Protein AF-A0A4Q3C650-F1 (afdb_monomer_lite)

Radius of gyration: 21.51 Å; chains: 1; bounding box: 60×37×58 Å

pLDDT: mean 85.05, std 14.44, range [30.31, 98.12]

Structure (mmCIF, N/CA/C/O backbone):
data_AF-A0A4Q3C650-F1
#
_entry.id   AF-A0A4Q3C650-F1
#
loop_
_atom_site.group_PDB
_atom_site.id
_atom_site.type_symbol
_atom_site.label_atom_id
_atom_site.label_alt_id
_atom_site.label_comp_id
_atom_site.label_asym_id
_atom_site.label_entity_id
_atom_site.label_seq_id
_atom_site.pdbx_PDB_ins_code
_atom_site.Cartn_x
_atom_site.Cartn_y
_atom_site.Cartn_z
_atom_site.occupancy
_atom_site.B_iso_or_equiv
_atom_site.auth_seq_id
_atom_site.auth_comp_id
_atom_site.auth_asym_id
_atom_site.auth_atom_id
_atom_site.pdbx_PDB_model_num
ATOM 1 N N . GLU A 1 1 ? 38.350 -0.240 -17.318 1.00 81.50 1 GLU A N 1
ATOM 2 C CA . GLU A 1 1 ? 37.510 -0.428 -16.122 1.00 81.50 1 GLU A CA 1
ATOM 3 C C . GLU A 1 1 ? 36.421 -1.424 -16.486 1.00 81.50 1 GLU A C 1
ATOM 5 O O . GLU A 1 1 ? 35.848 -1.286 -17.563 1.00 81.50 1 GLU A O 1
ATOM 10 N N . ASP A 1 2 ? 36.221 -2.462 -15.680 1.00 92.56 2 ASP A N 1
ATOM 11 C CA . ASP A 1 2 ? 35.236 -3.508 -15.965 1.00 92.56 2 ASP A CA 1
ATOM 12 C C . ASP A 1 2 ? 33.938 -3.215 -15.203 1.00 92.56 2 ASP A C 1
ATOM 14 O O . ASP A 1 2 ? 33.878 -3.369 -13.985 1.00 92.56 2 ASP A O 1
ATOM 18 N N . ARG A 1 3 ? 32.898 -2.775 -15.920 1.00 90.06 3 ARG A N 1
ATOM 19 C CA . ARG A 1 3 ? 31.591 -2.462 -15.319 1.00 90.06 3 ARG A CA 1
ATOM 20 C C . ARG A 1 3 ? 30.862 -3.709 -14.813 1.00 90.06 3 ARG A C 1
ATOM 22 O O . ARG A 1 3 ? 30.087 -3.601 -13.868 1.00 90.06 3 ARG A O 1
ATOM 29 N N . PHE A 1 4 ? 31.104 -4.874 -15.417 1.00 93.19 4 PHE A N 1
ATOM 30 C CA . PHE A 1 4 ? 30.453 -6.126 -15.022 1.00 93.19 4 PHE A CA 1
ATOM 31 C C . PHE A 1 4 ? 31.044 -6.706 -13.736 1.00 93.19 4 PHE A C 1
ATOM 33 O O . PHE A 1 4 ? 30.377 -7.487 -13.068 1.00 93.19 4 PHE A O 1
ATOM 40 N N . ALA A 1 5 ? 32.248 -6.286 -13.336 1.00 93.75 5 ALA A N 1
ATOM 41 C CA . ALA A 1 5 ? 32.858 -6.711 -12.078 1.00 93.75 5 ALA A CA 1
ATOM 42 C C . ALA A 1 5 ? 32.074 -6.260 -10.827 1.00 93.75 5 ALA A C 1
ATOM 44 O O . ALA A 1 5 ? 32.255 -6.833 -9.756 1.00 93.75 5 ALA A O 1
ATOM 45 N N . ALA A 1 6 ? 31.207 -5.247 -10.947 1.00 92.75 6 ALA A N 1
ATOM 46 C CA . ALA A 1 6 ? 30.432 -4.697 -9.834 1.00 92.75 6 ALA A CA 1
ATOM 47 C C . ALA A 1 6 ? 29.079 -5.397 -9.594 1.00 92.75 6 ALA A C 1
ATOM 49 O O . ALA A 1 6 ? 28.387 -5.052 -8.638 1.00 92.75 6 ALA A O 1
ATOM 50 N N . VAL A 1 7 ? 28.668 -6.340 -10.451 1.00 94.56 7 VAL A N 1
ATOM 51 C CA . VAL A 1 7 ? 27.333 -6.954 -10.391 1.00 94.56 7 VAL A CA 1
ATOM 52 C C . VAL A 1 7 ? 27.378 -8.436 -10.752 1.00 94.56 7 VAL A C 1
ATOM 54 O O . VAL A 1 7 ? 28.059 -8.848 -11.688 1.00 94.56 7 VAL A O 1
ATOM 57 N N . ALA A 1 8 ? 26.624 -9.256 -10.021 1.00 95.94 8 ALA A N 1
ATOM 58 C CA . ALA A 1 8 ? 26.446 -10.659 -10.370 1.00 95.94 8 ALA A CA 1
ATOM 59 C C . ALA A 1 8 ? 25.542 -10.786 -11.606 1.00 95.94 8 ALA A C 1
ATOM 61 O O . ALA A 1 8 ? 24.452 -10.209 -11.653 1.00 95.94 8 ALA A O 1
ATOM 62 N N . TRP A 1 9 ? 25.981 -11.552 -12.604 1.00 97.50 9 TRP A N 1
ATOM 63 C CA . TRP A 1 9 ? 25.241 -11.730 -13.849 1.00 97.50 9 TRP A CA 1
ATOM 64 C C . TRP A 1 9 ? 25.446 -13.119 -14.452 1.00 97.50 9 TRP A C 1
ATOM 66 O O . TRP A 1 9 ? 26.434 -13.801 -14.177 1.00 97.50 9 TRP A O 1
ATOM 76 N N . GLN A 1 10 ? 24.507 -13.523 -15.300 1.00 96.31 10 GLN A N 1
ATOM 77 C CA . GLN A 1 10 ? 24.553 -14.758 -16.081 1.00 96.31 10 GLN A CA 1
ATOM 78 C C . GLN A 1 10 ? 24.063 -14.510 -17.509 1.00 96.31 10 GLN A C 1
ATOM 80 O O . GLN A 1 10 ? 23.468 -13.473 -17.795 1.00 96.31 10 GLN A O 1
ATOM 85 N N . LYS A 1 11 ? 24.296 -15.453 -18.426 1.00 96.94 11 LYS A N 1
ATOM 86 C CA . LYS A 1 11 ? 23.687 -15.374 -19.760 1.00 96.94 11 LYS A CA 1
ATOM 87 C C . LYS A 1 11 ? 22.194 -15.679 -19.667 1.00 96.94 11 LYS A C 1
ATOM 89 O O . LYS A 1 11 ? 21.811 -16.699 -19.100 1.00 96.94 11 LYS A O 1
ATOM 94 N N . GLY A 1 12 ? 21.388 -14.799 -20.243 1.00 93.94 12 GLY A N 1
ATOM 95 C CA . GLY A 1 12 ? 19.968 -15.000 -20.467 1.00 93.94 12 GLY A CA 1
ATOM 96 C C . GLY A 1 12 ? 19.696 -16.064 -21.534 1.00 93.94 12 GLY A C 1
ATOM 97 O O . GLY A 1 12 ? 20.630 -16.535 -22.199 1.00 93.94 12 GLY A O 1
ATOM 98 N N . PRO A 1 13 ? 18.422 -16.450 -21.717 1.00 92.62 13 PRO A N 1
ATOM 99 C CA . PRO A 1 13 ? 18.019 -17.501 -22.653 1.00 92.62 13 PRO A CA 1
ATOM 100 C C . PRO A 1 13 ? 18.446 -17.247 -24.104 1.00 92.62 13 PRO A C 1
ATOM 102 O O . PRO A 1 13 ? 18.627 -18.199 -24.861 1.00 92.62 13 PRO A O 1
ATOM 105 N N . PHE A 1 14 ? 18.632 -15.981 -24.484 1.00 93.62 14 PHE A N 1
ATOM 106 C CA . PHE A 1 14 ? 19.050 -15.544 -25.815 1.00 93.62 14 PHE A CA 1
ATOM 107 C C . PHE A 1 14 ? 20.489 -15.003 -25.852 1.00 93.62 14 PHE A C 1
ATOM 109 O O . PHE A 1 14 ? 20.955 -14.496 -26.871 1.00 93.62 14 PHE A O 1
ATOM 116 N N . GLY A 1 15 ? 21.237 -15.181 -24.758 1.00 94.25 15 GLY A N 1
ATOM 117 C CA . GLY A 1 15 ? 22.668 -14.898 -24.670 1.00 94.25 15 GLY A CA 1
ATOM 118 C C . GLY A 1 15 ? 23.031 -13.515 -24.128 1.00 94.25 15 GLY A C 1
ATOM 119 O O . GLY A 1 15 ? 24.219 -13.284 -23.882 1.00 94.25 15 GLY A O 1
ATOM 120 N N . SER A 1 16 ? 22.057 -12.628 -23.890 1.00 96.81 16 SER A N 1
ATOM 121 C CA . SER A 1 16 ? 22.304 -11.309 -23.289 1.00 96.81 16 SER A CA 1
ATOM 122 C C . SER A 1 16 ? 22.703 -11.424 -21.811 1.00 96.81 16 SER A C 1
ATOM 124 O O . SER A 1 16 ? 22.257 -12.346 -21.130 1.00 96.81 16 SER A O 1
ATOM 126 N N . PRO A 1 17 ? 23.522 -10.513 -21.257 1.00 96.88 17 PRO A N 1
ATOM 127 C CA . PRO A 1 17 ? 23.790 -10.484 -19.821 1.00 96.88 17 PRO A CA 1
ATOM 128 C C . PRO A 1 17 ? 22.528 -10.150 -19.011 1.00 96.88 17 PRO A C 1
ATOM 130 O O . PRO A 1 17 ? 21.921 -9.101 -19.205 1.00 96.88 17 PRO A O 1
ATOM 133 N N . VAL A 1 18 ? 22.169 -11.019 -18.069 1.00 96.81 18 VAL A N 1
ATOM 134 C CA . VAL A 1 18 ? 21.054 -10.851 -17.130 1.00 96.81 18 VAL A CA 1
ATOM 135 C C . VAL A 1 18 ? 21.612 -10.716 -15.718 1.00 96.81 18 VAL A C 1
ATOM 137 O O . VAL A 1 18 ? 22.361 -11.576 -15.254 1.00 96.81 18 VAL A O 1
ATOM 140 N N . PHE A 1 19 ? 21.257 -9.630 -15.036 1.00 96.81 19 PHE A N 1
ATOM 141 C CA . PHE A 1 19 ? 21.715 -9.341 -13.677 1.00 96.81 19 PHE A CA 1
ATOM 142 C C . PHE A 1 19 ? 20.869 -10.063 -12.626 1.00 96.81 19 PHE A C 1
ATOM 144 O O . PHE A 1 19 ? 19.663 -10.243 -12.799 1.00 96.81 19 PHE A O 1
ATOM 151 N N . ALA A 1 20 ? 21.504 -10.449 -11.521 1.00 93.62 20 ALA A N 1
ATOM 152 C CA . ALA A 1 20 ? 20.805 -10.945 -10.341 1.00 93.62 20 ALA A CA 1
ATOM 153 C C . ALA A 1 20 ? 20.087 -9.804 -9.592 1.00 93.62 20 ALA A C 1
ATOM 155 O O . ALA A 1 20 ? 20.427 -8.632 -9.745 1.00 93.62 20 ALA A O 1
ATOM 156 N N . ASP A 1 21 ? 19.090 -10.162 -8.777 1.00 91.19 21 ASP A N 1
ATOM 157 C CA . ASP A 1 21 ? 18.372 -9.261 -7.856 1.00 91.19 21 ASP A CA 1
ATOM 158 C C . ASP A 1 21 ? 17.702 -8.022 -8.481 1.00 91.19 21 ASP A C 1
ATOM 160 O O . ASP A 1 21 ? 17.359 -7.063 -7.788 1.00 91.19 21 ASP A O 1
ATOM 164 N N . VAL A 1 22 ? 17.428 -8.059 -9.785 1.00 93.31 22 VAL A N 1
ATOM 165 C CA . VAL A 1 22 ? 16.673 -7.012 -10.483 1.00 93.31 22 VAL A CA 1
ATOM 166 C C . VAL A 1 22 ? 15.163 -7.168 -10.299 1.00 93.31 22 VAL A C 1
ATOM 168 O O . VAL A 1 22 ? 14.646 -8.272 -10.107 1.00 93.31 22 VAL A O 1
ATOM 171 N N . ALA A 1 23 ? 14.432 -6.055 -10.400 1.00 89.00 23 ALA A N 1
ATOM 172 C CA . ALA A 1 23 ? 12.968 -6.067 -10.391 1.00 89.00 23 ALA A CA 1
ATOM 173 C C . ALA A 1 23 ? 12.394 -6.876 -11.568 1.00 89.00 23 ALA A C 1
ATOM 175 O O . ALA A 1 23 ? 11.513 -7.712 -11.374 1.00 89.00 23 ALA A O 1
ATOM 176 N N . ALA A 1 24 ? 12.949 -6.681 -12.764 1.00 92.88 24 ALA A N 1
ATOM 177 C CA . ALA A 1 24 ? 12.632 -7.447 -13.962 1.00 92.88 24 ALA A CA 1
ATOM 178 C C . ALA A 1 24 ? 13.795 -7.378 -14.963 1.00 92.88 24 ALA A C 1
ATOM 180 O O . ALA A 1 24 ? 14.626 -6.467 -14.889 1.00 92.88 24 ALA A O 1
ATOM 181 N N . TRP A 1 25 ? 13.828 -8.309 -15.914 1.00 97.06 25 TRP A N 1
ATOM 182 C CA . TRP A 1 25 ? 14.723 -8.261 -17.072 1.00 97.06 25 TRP A CA 1
ATOM 183 C C . TRP A 1 25 ? 14.000 -8.714 -18.344 1.00 97.06 25 TRP A C 1
ATOM 185 O O . TRP A 1 25 ? 13.037 -9.476 -18.281 1.00 97.06 25 TRP A O 1
ATOM 195 N N . PHE A 1 26 ? 14.496 -8.248 -19.492 1.00 97.31 26 PHE A N 1
ATOM 196 C CA . PHE A 1 26 ? 14.020 -8.614 -20.826 1.00 97.31 26 PHE A CA 1
ATOM 197 C C . PHE A 1 26 ? 15.233 -8.919 -21.712 1.00 97.31 26 PHE A C 1
ATOM 199 O O . PHE A 1 26 ? 16.104 -8.066 -21.880 1.00 97.31 26 PHE A O 1
ATOM 206 N N . ASP A 1 27 ? 15.306 -10.137 -22.244 1.00 97.50 27 ASP A N 1
ATOM 207 C CA . ASP A 1 27 ? 16.299 -10.566 -23.230 1.00 97.50 27 ASP A CA 1
ATOM 208 C C . ASP A 1 27 ? 15.668 -10.422 -24.618 1.00 97.50 27 ASP A C 1
ATOM 210 O O . ASP A 1 27 ? 14.659 -11.068 -24.919 1.00 97.50 27 ASP A O 1
ATOM 214 N N . CYS A 1 28 ? 16.201 -9.506 -25.426 1.00 96.75 28 CYS A N 1
ATOM 215 C CA . CYS A 1 28 ? 15.559 -9.040 -26.651 1.00 96.75 28 CYS A CA 1
ATOM 216 C C . CYS A 1 28 ? 16.433 -9.273 -27.882 1.00 96.75 28 CYS A C 1
ATOM 218 O O . CYS A 1 28 ? 17.653 -9.119 -27.835 1.00 96.75 28 CYS A O 1
ATOM 220 N N . SER A 1 29 ? 15.788 -9.524 -29.020 1.00 96.31 29 SER A N 1
ATOM 221 C CA . SER A 1 29 ? 16.404 -9.421 -30.341 1.00 96.31 29 SER A CA 1
ATOM 222 C C . SER A 1 29 ? 16.142 -8.033 -30.944 1.00 96.31 29 SER A C 1
ATOM 224 O O . SER A 1 29 ? 15.102 -7.416 -30.698 1.00 96.31 29 SER A O 1
ATOM 226 N N . MET A 1 30 ? 17.099 -7.501 -31.712 1.00 96.12 30 MET A N 1
ATOM 227 C CA . MET A 1 30 ? 16.945 -6.197 -32.365 1.00 96.12 30 MET A CA 1
ATOM 228 C C . MET A 1 30 ? 15.865 -6.284 -33.446 1.00 96.12 30 MET A C 1
ATOM 230 O O . MET A 1 30 ? 16.004 -7.060 -34.392 1.00 96.12 30 MET A O 1
ATOM 234 N N . HIS A 1 31 ? 14.801 -5.495 -33.306 1.00 97.31 31 HIS A N 1
ATOM 235 C CA . HIS A 1 31 ? 13.698 -5.459 -34.260 1.00 97.31 31 HIS A CA 1
ATOM 236 C C . HIS A 1 31 ? 13.843 -4.300 -35.244 1.00 97.31 31 HIS A C 1
ATOM 238 O O . HIS A 1 31 ? 13.714 -4.516 -36.446 1.00 97.31 31 HIS A O 1
ATOM 244 N N . ASP A 1 32 ? 14.128 -3.097 -34.741 1.00 97.56 32 ASP A N 1
ATOM 245 C CA . ASP A 1 32 ? 14.258 -1.893 -35.565 1.00 97.56 32 ASP A CA 1
ATOM 246 C C . ASP A 1 32 ? 15.100 -0.809 -34.870 1.00 97.56 32 ASP A C 1
ATOM 248 O O . ASP A 1 32 ? 15.307 -0.855 -33.653 1.00 97.56 32 ASP A O 1
ATOM 252 N N . HIS A 1 33 ? 15.571 0.179 -35.632 1.00 96.50 33 HIS A N 1
ATOM 253 C CA . HIS A 1 33 ? 16.128 1.421 -35.097 1.00 96.50 33 HIS A CA 1
ATOM 254 C C . HIS A 1 33 ? 15.569 2.640 -35.827 1.00 96.50 33 HIS A C 1
ATOM 256 O O . HIS A 1 33 ? 15.455 2.653 -37.049 1.00 96.50 33 HIS A O 1
ATOM 262 N N . VAL A 1 34 ? 15.269 3.693 -35.069 1.00 97.75 34 VAL A N 1
ATOM 263 C CA . VAL A 1 34 ? 14.716 4.941 -35.605 1.00 97.75 34 VAL A CA 1
ATOM 264 C C . VAL A 1 34 ? 15.611 6.110 -35.212 1.00 97.75 34 VAL A C 1
ATOM 266 O O . VAL A 1 34 ? 15.884 6.312 -34.027 1.00 97.75 34 VAL A O 1
ATOM 269 N N . ASP A 1 35 ? 16.035 6.897 -36.199 1.00 97.44 35 ASP A N 1
ATOM 270 C CA . ASP A 1 35 ? 16.782 8.134 -35.969 1.00 97.44 35 ASP A CA 1
ATOM 271 C C . ASP A 1 35 ? 15.898 9.180 -35.267 1.00 97.44 35 ASP A C 1
ATOM 273 O O . ASP A 1 35 ? 14.788 9.484 -35.711 1.00 97.44 35 ASP A O 1
ATOM 277 N N . ALA A 1 36 ? 16.400 9.760 -34.175 1.00 91.75 36 ALA A N 1
ATOM 278 C CA . ALA A 1 36 ? 15.695 10.727 -33.334 1.00 91.75 36 ALA A CA 1
ATOM 279 C C . ALA A 1 36 ? 16.607 11.914 -32.974 1.00 91.75 36 ALA A C 1
ATOM 281 O O . ALA A 1 36 ? 16.839 12.224 -31.806 1.00 91.75 36 ALA A O 1
ATOM 282 N N . GLY A 1 37 ? 17.136 12.586 -34.001 1.00 95.44 37 GLY A N 1
ATOM 283 C CA . GLY A 1 37 ? 18.030 13.733 -33.840 1.00 95.44 37 GLY A CA 1
ATOM 284 C C . GLY A 1 37 ? 19.428 13.306 -33.398 1.00 95.44 37 GLY A C 1
ATOM 285 O O . GLY A 1 37 ? 20.149 12.671 -34.159 1.00 95.44 37 GLY A O 1
ATOM 286 N N . ASP A 1 38 ? 19.817 13.676 -32.182 1.00 96.88 38 ASP A N 1
ATOM 287 C CA . ASP A 1 38 ? 21.085 13.286 -31.551 1.00 96.88 38 ASP A CA 1
ATOM 288 C C . ASP A 1 38 ? 21.012 11.929 -30.823 1.00 96.88 38 ASP A C 1
ATOM 290 O O . ASP A 1 38 ? 22.002 11.481 -30.244 1.00 96.88 38 ASP A O 1
ATOM 294 N N . HIS A 1 39 ? 19.858 11.258 -30.880 1.00 95.56 39 HIS A N 1
ATOM 295 C CA . HIS A 1 39 ? 19.629 9.933 -30.312 1.00 95.56 39 HIS A CA 1
ATOM 296 C C . HIS A 1 39 ? 19.128 8.945 -31.373 1.00 95.56 39 HIS A C 1
ATOM 298 O O . HIS A 1 39 ? 18.609 9.328 -32.421 1.00 95.56 39 HIS A O 1
ATOM 304 N N . VAL A 1 40 ? 19.237 7.653 -31.061 1.00 96.69 40 VAL A N 1
ATOM 305 C CA . VAL A 1 40 ? 18.619 6.561 -31.823 1.00 96.69 40 VAL A CA 1
ATOM 306 C C . VAL A 1 40 ? 17.686 5.799 -30.891 1.00 96.69 40 VAL A C 1
ATOM 308 O O . VAL A 1 40 ? 18.074 5.425 -29.782 1.00 96.69 40 VAL A O 1
ATOM 311 N N . ILE A 1 41 ? 16.456 5.564 -31.335 1.00 96.00 41 ILE A N 1
ATOM 312 C CA . ILE A 1 41 ? 15.495 4.713 -30.635 1.00 96.00 41 ILE A CA 1
ATOM 313 C C . ILE A 1 41 ? 15.739 3.278 -31.089 1.00 96.00 41 ILE A C 1
ATOM 315 O O . ILE A 1 41 ? 15.625 2.981 -32.274 1.00 96.00 41 ILE A O 1
ATOM 319 N N . LEU A 1 42 ? 16.054 2.387 -30.152 1.00 97.38 42 LEU A N 1
ATOM 320 C CA . LEU A 1 42 ? 16.195 0.956 -30.417 1.00 97.38 42 LEU A CA 1
ATOM 321 C C . LEU A 1 42 ? 14.886 0.254 -30.053 1.00 97.38 42 LEU A C 1
ATOM 323 O O . LEU A 1 42 ? 14.410 0.378 -28.923 1.00 97.38 42 LEU A O 1
ATOM 327 N N . ILE A 1 43 ? 14.314 -0.493 -30.992 1.00 97.56 43 ILE A N 1
ATOM 328 C CA . ILE A 1 43 ? 13.105 -1.287 -30.775 1.00 97.56 43 ILE A CA 1
ATOM 329 C C . ILE A 1 43 ? 13.527 -2.751 -30.702 1.00 97.56 43 ILE A C 1
ATOM 331 O O . ILE A 1 43 ? 14.078 -3.298 -31.656 1.00 97.56 43 ILE A O 1
ATOM 335 N N . GLY A 1 44 ? 13.286 -3.384 -29.555 1.00 97.19 44 GLY A N 1
ATOM 336 C CA . GLY A 1 44 ? 13.610 -4.788 -29.313 1.00 97.19 44 GLY A CA 1
ATOM 337 C C . GLY A 1 44 ? 12.360 -5.661 -29.259 1.00 97.19 44 GLY A C 1
ATOM 338 O O . GLY A 1 44 ? 11.356 -5.280 -28.657 1.00 97.19 44 GLY A O 1
ATOM 339 N N . ARG A 1 45 ? 12.429 -6.853 -29.852 1.00 97.06 45 ARG A N 1
ATOM 340 C CA . ARG A 1 45 ? 11.440 -7.918 -29.657 1.00 97.06 45 ARG A CA 1
ATOM 341 C C . ARG A 1 45 ? 11.850 -8.742 -28.440 1.00 97.06 45 ARG A C 1
ATOM 343 O O . ARG A 1 45 ? 12.963 -9.252 -28.406 1.00 97.06 45 ARG A O 1
ATOM 350 N N . VAL A 1 46 ? 10.959 -8.876 -27.460 1.00 97.19 46 VAL A N 1
ATOM 351 C CA . VAL A 1 46 ? 11.210 -9.679 -26.252 1.00 97.19 46 VAL A CA 1
ATOM 352 C C . VAL A 1 46 ? 11.213 -11.166 -26.614 1.00 97.19 46 VAL A C 1
ATOM 354 O O . VAL A 1 46 ? 10.204 -11.677 -27.097 1.00 97.19 46 VAL A O 1
ATOM 357 N N . GLU A 1 47 ? 12.331 -11.847 -26.363 1.00 97.62 47 GLU A N 1
ATOM 358 C CA . GLU A 1 47 ? 12.496 -13.296 -26.570 1.00 97.62 47 GLU A CA 1
ATOM 359 C C . GLU A 1 47 ? 12.449 -14.067 -25.241 1.00 97.62 47 GLU A C 1
ATOM 361 O O . GLU A 1 47 ? 12.013 -15.216 -25.192 1.00 97.62 47 GLU A O 1
ATOM 366 N N . GLY A 1 48 ? 12.856 -13.429 -24.140 1.00 94.31 48 GLY A N 1
ATOM 367 C CA . GLY A 1 48 ? 12.740 -13.961 -22.784 1.00 94.31 48 GLY A CA 1
ATOM 368 C C . GLY A 1 48 ? 12.567 -12.845 -21.760 1.00 94.31 48 GLY A C 1
ATOM 369 O O . GLY A 1 48 ? 13.012 -11.721 -21.981 1.00 94.31 48 GLY A O 1
ATOM 370 N N . PHE A 1 49 ? 11.919 -13.141 -20.637 1.00 96.94 49 PHE A N 1
ATOM 371 C CA . PHE A 1 49 ? 11.759 -12.185 -19.545 1.00 96.94 49 PHE A CA 1
ATOM 372 C C . PHE A 1 49 ? 11.553 -12.892 -18.206 1.00 96.94 49 PHE A C 1
ATOM 374 O O . PHE A 1 49 ? 11.131 -14.048 -18.158 1.00 96.94 49 PHE A O 1
ATOM 381 N N . GLU A 1 50 ? 11.784 -12.159 -17.122 1.00 93.62 50 GLU A N 1
ATOM 382 C CA . GLU A 1 50 ? 11.356 -12.544 -15.780 1.00 93.62 50 GLU A CA 1
ATOM 383 C C . GLU A 1 50 ? 10.930 -11.303 -14.998 1.00 93.62 50 GLU A C 1
ATOM 385 O O . GLU A 1 50 ? 11.493 -10.216 -15.155 1.00 93.62 50 GLU A O 1
ATOM 390 N N . ASN A 1 51 ? 9.949 -11.487 -14.122 1.00 90.88 51 ASN A N 1
ATOM 391 C CA . ASN A 1 51 ? 9.537 -10.512 -13.127 1.00 90.88 51 ASN A CA 1
ATOM 392 C C . ASN A 1 51 ? 9.723 -11.149 -11.752 1.00 90.88 51 ASN A C 1
ATOM 394 O O . ASN A 1 51 ? 9.083 -12.152 -11.440 1.00 90.88 51 ASN A O 1
ATOM 398 N N . SER A 1 52 ? 10.578 -10.558 -10.924 1.00 79.75 52 SER A N 1
ATOM 399 C CA . SER A 1 52 ? 10.858 -11.109 -9.600 1.00 79.75 52 SER A CA 1
ATOM 400 C C . SER A 1 52 ? 9.883 -10.638 -8.522 1.00 79.75 52 SER A C 1
ATOM 402 O O . SER A 1 52 ? 9.973 -11.052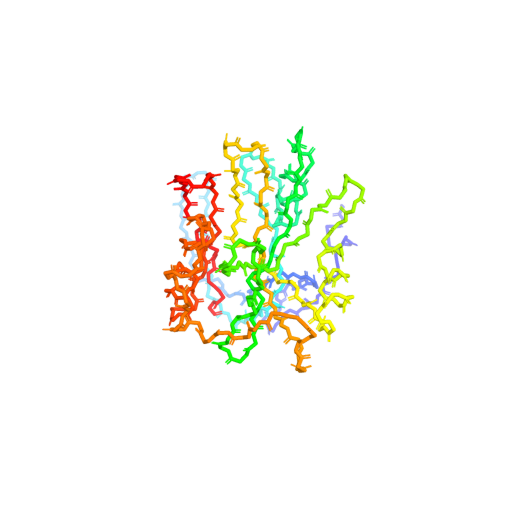 -7.368 1.00 79.75 52 SER A O 1
ATOM 404 N N . GLY A 1 53 ? 8.975 -9.720 -8.861 1.00 70.75 53 GLY A N 1
ATOM 405 C CA . GLY A 1 53 ? 8.056 -9.089 -7.922 1.00 70.75 53 GLY A CA 1
ATOM 406 C C . GLY A 1 53 ? 8.718 -8.105 -6.953 1.00 70.75 53 GLY A C 1
ATOM 407 O O . GLY A 1 53 ? 7.984 -7.504 -6.162 1.00 70.75 53 GLY A O 1
ATOM 408 N N . ARG A 1 54 ? 10.050 -7.931 -7.025 1.00 79.00 54 ARG A N 1
ATOM 409 C CA . ARG A 1 54 ? 10.824 -6.948 -6.255 1.00 79.00 54 ARG A CA 1
ATOM 410 C C . ARG A 1 54 ? 10.479 -5.524 -6.686 1.00 79.00 54 ARG A C 1
ATOM 412 O O . ARG A 1 54 ? 10.071 -5.258 -7.815 1.00 79.00 54 ARG A O 1
ATOM 419 N N . THR A 1 55 ? 10.712 -4.589 -5.779 1.00 77.12 55 THR A N 1
ATOM 420 C CA . THR A 1 55 ? 10.511 -3.164 -6.024 1.00 77.12 55 THR A CA 1
ATOM 421 C C . THR A 1 55 ? 11.610 -2.591 -6.919 1.00 77.12 55 THR A C 1
ATOM 423 O O . THR A 1 55 ? 12.795 -2.774 -6.650 1.00 77.12 55 THR A O 1
ATOM 426 N N . GLY A 1 56 ? 11.221 -1.873 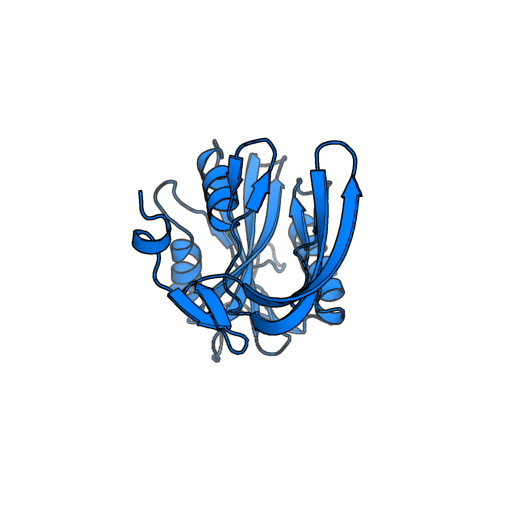-7.975 1.00 78.44 56 GLY A N 1
ATOM 427 C CA . GLY A 1 56 ? 12.159 -1.194 -8.869 1.00 78.44 56 GLY A CA 1
ATOM 428 C C . GLY A 1 56 ? 12.790 0.061 -8.257 1.00 78.44 56 GLY A C 1
ATOM 429 O O . GLY A 1 56 ? 12.196 0.727 -7.406 1.00 78.44 56 GLY A O 1
ATOM 430 N N . LEU A 1 57 ? 13.987 0.405 -8.736 1.00 81.88 57 LEU A N 1
ATOM 431 C CA . LEU A 1 57 ? 14.629 1.692 -8.475 1.00 81.88 57 LEU A CA 1
ATOM 432 C C . LEU A 1 57 ? 14.050 2.749 -9.424 1.00 81.88 57 LEU A C 1
ATOM 434 O O . LEU A 1 57 ? 14.168 2.622 -10.641 1.00 81.88 57 LEU A O 1
ATOM 438 N N . GLY A 1 58 ? 13.426 3.788 -8.879 1.00 74.31 58 GLY A N 1
ATOM 439 C CA . GLY A 1 58 ? 12.921 4.924 -9.646 1.00 74.31 58 GLY A CA 1
ATOM 440 C C . GLY A 1 58 ? 13.971 6.023 -9.807 1.00 74.31 58 GLY A C 1
ATOM 441 O O . GLY A 1 58 ? 14.832 6.194 -8.945 1.00 74.31 58 GLY A O 1
ATOM 442 N N . TYR A 1 59 ? 13.877 6.804 -10.887 1.00 64.44 59 TYR A N 1
ATOM 443 C CA . TYR A 1 59 ? 14.669 8.020 -11.090 1.00 64.44 59 TYR A CA 1
ATOM 444 C C . TYR A 1 59 ? 13.771 9.165 -11.559 1.00 64.44 59 TYR A C 1
ATOM 446 O O . TYR A 1 59 ? 13.044 9.032 -12.543 1.00 64.44 59 TYR A O 1
ATOM 454 N N . ALA A 1 60 ? 13.798 10.293 -10.852 1.00 49.44 60 ALA A N 1
ATOM 455 C CA . ALA A 1 60 ? 13.016 11.476 -11.193 1.00 49.44 60 ALA A CA 1
ATOM 456 C C . ALA A 1 60 ? 13.744 12.749 -10.750 1.00 49.44 60 ALA A C 1
ATOM 458 O O . ALA A 1 60 ? 14.326 12.799 -9.669 1.00 49.44 60 ALA A O 1
ATOM 459 N N . ARG A 1 61 ? 13.687 13.799 -11.583 1.00 48.31 61 ARG A N 1
ATOM 460 C CA . ARG A 1 61 ? 14.245 15.137 -11.287 1.00 48.31 61 ARG A CA 1
ATOM 461 C C . ARG A 1 61 ? 15.705 15.124 -10.799 1.00 48.31 61 ARG A C 1
ATOM 463 O O . ARG A 1 61 ? 16.078 15.920 -9.945 1.00 48.31 61 ARG A O 1
ATOM 470 N N . GLY A 1 62 ? 16.528 14.233 -11.344 1.00 52.06 62 GLY A N 1
ATOM 471 C CA . GLY A 1 62 ? 17.951 14.163 -11.010 1.00 52.06 62 GLY A CA 1
ATOM 472 C C . GLY A 1 62 ? 18.309 13.204 -9.868 1.00 52.06 62 GLY A C 1
ATOM 473 O O . GLY A 1 62 ? 19.496 13.025 -9.603 1.00 52.06 62 GLY A O 1
ATOM 474 N N . GLY A 1 63 ? 17.330 12.574 -9.207 1.00 47.00 63 GLY A N 1
ATOM 475 C CA . GLY A 1 63 ? 17.557 11.709 -8.045 1.00 47.00 63 GLY A CA 1
ATOM 476 C C . GLY A 1 63 ? 16.924 10.323 -8.159 1.00 47.00 63 GLY A C 1
ATOM 477 O O . GLY A 1 63 ? 15.937 10.130 -8.870 1.00 47.00 63 GLY A O 1
ATOM 478 N N . TYR A 1 64 ? 17.494 9.365 -7.425 1.00 62.41 64 TYR A N 1
ATOM 479 C CA . TYR A 1 64 ? 16.951 8.015 -7.270 1.00 62.41 64 TYR A CA 1
ATOM 480 C C . TYR A 1 64 ? 15.946 7.952 -6.114 1.00 62.41 64 TYR A C 1
ATOM 482 O O . TYR A 1 64 ? 16.147 8.594 -5.084 1.00 62.41 64 TYR A O 1
ATOM 490 N N . PHE A 1 65 ? 14.897 7.145 -6.252 1.00 57.81 65 PHE A N 1
ATOM 491 C CA . PHE A 1 65 ? 13.945 6.870 -5.178 1.00 57.81 65 PHE A CA 1
ATOM 492 C C . PHE A 1 65 ? 13.497 5.408 -5.191 1.00 57.81 65 PHE A C 1
ATOM 494 O O . PHE A 1 65 ? 13.423 4.761 -6.233 1.00 57.81 65 PHE A O 1
ATOM 501 N N . THR A 1 66 ? 13.154 4.894 -4.017 1.00 66.12 66 THR A N 1
ATOM 502 C CA . THR A 1 66 ? 12.369 3.666 -3.857 1.00 66.12 66 THR A CA 1
ATOM 503 C C . THR A 1 66 ? 11.131 4.012 -3.027 1.00 66.12 66 THR A C 1
ATOM 505 O O . THR A 1 66 ? 11.160 5.014 -2.313 1.00 66.12 66 THR A O 1
ATOM 508 N N . PRO A 1 67 ? 10.048 3.222 -3.073 1.00 62.75 67 PRO A N 1
ATOM 509 C CA . PRO A 1 67 ? 8.943 3.330 -2.123 1.00 62.75 67 PRO A CA 1
ATOM 510 C C . PRO A 1 67 ? 9.420 3.439 -0.669 1.00 62.75 67 PRO A C 1
ATOM 512 O O . PRO A 1 67 ? 9.015 4.367 0.014 1.00 62.75 67 PRO A O 1
ATOM 515 N N . ALA A 1 68 ? 10.382 2.608 -0.253 1.00 58.94 68 ALA A N 1
ATOM 516 C CA . ALA A 1 68 ? 10.981 2.670 1.082 1.00 58.94 68 ALA A CA 1
ATOM 517 C C . ALA A 1 68 ? 11.764 3.975 1.346 1.00 58.94 68 ALA A C 1
ATOM 519 O O . ALA A 1 68 ? 11.786 4.471 2.468 1.00 58.94 68 ALA A O 1
ATOM 520 N N . LEU A 1 69 ? 12.409 4.562 0.330 1.00 58.56 69 LEU A N 1
ATOM 521 C CA . LEU A 1 69 ? 13.112 5.845 0.463 1.00 58.56 69 LEU A CA 1
ATOM 522 C C . LEU A 1 69 ? 12.134 7.027 0.525 1.00 58.56 69 LEU A C 1
ATOM 524 O O . LEU A 1 69 ? 12.346 7.961 1.293 1.00 58.56 69 LEU A O 1
ATOM 528 N N . ALA A 1 70 ? 11.072 6.980 -0.283 1.00 59.47 70 ALA A N 1
ATOM 529 C CA . ALA A 1 70 ? 9.996 7.963 -0.273 1.00 59.47 70 ALA A CA 1
ATOM 530 C C . ALA A 1 70 ? 9.271 7.937 1.075 1.00 59.47 70 ALA A C 1
ATOM 532 O O . ALA A 1 70 ? 9.084 8.979 1.689 1.00 59.47 70 ALA A O 1
ATOM 533 N N . GLU A 1 71 ? 8.968 6.742 1.571 1.00 57.69 71 GLU A N 1
ATOM 534 C CA . GLU A 1 71 ? 8.452 6.490 2.909 1.00 57.69 71 GLU A CA 1
ATOM 535 C C . GLU A 1 71 ? 9.405 7.044 3.975 1.00 57.69 71 GLU A C 1
ATOM 537 O O . GLU A 1 71 ? 9.025 7.949 4.705 1.00 57.69 71 GLU A O 1
ATOM 542 N N . LYS A 1 72 ? 10.681 6.644 3.998 1.00 56.31 72 LYS A N 1
ATOM 543 C CA . LYS A 1 72 ? 11.671 7.161 4.959 1.00 56.31 72 LYS A CA 1
ATOM 544 C C . LYS A 1 72 ? 11.807 8.689 4.929 1.00 56.31 72 LYS A C 1
ATOM 546 O O . LYS A 1 72 ? 11.955 9.303 5.979 1.00 56.31 72 LYS A O 1
ATOM 551 N N . SER A 1 73 ? 11.736 9.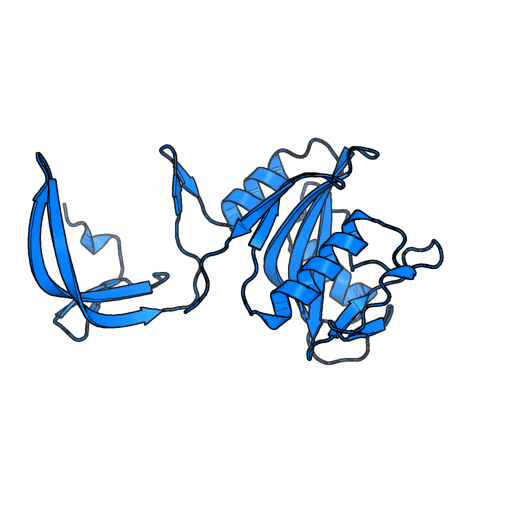311 3.753 1.00 58.41 73 SER A N 1
ATOM 552 C CA . SER A 1 73 ? 11.776 10.771 3.610 1.00 58.41 73 SER A CA 1
ATOM 553 C C . SER A 1 73 ? 10.487 11.452 4.072 1.00 58.41 73 SER A C 1
ATOM 555 O O . SER A 1 73 ? 10.553 12.568 4.577 1.00 58.41 73 SER A O 1
ATOM 557 N N . LEU A 1 74 ? 9.321 10.831 3.896 1.00 57.66 74 LEU A N 1
ATOM 558 C CA . LEU A 1 74 ? 8.053 11.341 4.426 1.00 57.66 74 LEU A CA 1
ATOM 559 C C . LEU A 1 74 ? 8.023 11.225 5.955 1.00 57.66 74 LEU A C 1
ATOM 561 O O . LEU A 1 74 ? 7.613 12.157 6.635 1.00 57.66 74 LEU A O 1
ATOM 565 N N . LEU A 1 75 ? 8.532 10.112 6.484 1.00 55.84 75 LEU A N 1
ATOM 566 C CA . LEU A 1 75 ? 8.611 9.824 7.914 1.00 55.84 75 LEU A CA 1
ATOM 567 C C . LEU A 1 75 ? 9.635 10.709 8.648 1.00 55.84 75 LEU A C 1
ATOM 569 O O . LEU A 1 75 ? 9.416 11.047 9.803 1.00 55.84 75 LEU A O 1
ATOM 573 N N . ALA A 1 76 ? 10.744 11.085 8.002 1.00 55.72 76 ALA A N 1
ATOM 574 C CA . ALA A 1 76 ? 11.816 11.874 8.621 1.00 55.72 76 ALA A CA 1
ATOM 575 C C . ALA A 1 76 ? 11.546 13.390 8.694 1.00 55.72 76 ALA A C 1
ATOM 577 O O . ALA A 1 76 ? 12.292 14.093 9.364 1.00 55.72 76 ALA A O 1
ATOM 578 N N . ASN A 1 77 ? 10.523 13.897 7.994 1.00 52.78 77 ASN A N 1
ATOM 579 C CA . ASN A 1 77 ? 10.176 15.327 7.962 1.00 52.78 77 ASN A CA 1
ATOM 580 C C . ASN A 1 77 ? 8.851 15.639 8.684 1.00 52.78 77 ASN A C 1
ATOM 582 O O . ASN A 1 77 ? 8.286 16.715 8.497 1.00 52.78 77 ASN A O 1
ATOM 586 N N . ALA A 1 78 ? 8.313 14.694 9.457 1.00 56.09 78 ALA A N 1
ATOM 587 C CA . ALA A 1 78 ? 7.134 14.938 10.271 1.00 56.09 78 ALA A CA 1
ATOM 588 C C . ALA A 1 78 ? 7.563 15.589 11.597 1.00 56.09 78 ALA A C 1
ATOM 590 O O . ALA A 1 78 ? 7.988 14.895 12.511 1.00 56.09 78 ALA A O 1
ATOM 591 N N . ASP A 1 79 ? 7.410 16.909 11.720 1.00 53.50 79 ASP A N 1
ATOM 592 C CA . ASP A 1 79 ? 7.626 17.662 12.975 1.00 53.50 79 ASP A CA 1
ATOM 593 C C . ASP A 1 79 ? 6.523 17.392 14.040 1.00 53.50 79 ASP A C 1
ATOM 595 O O . ASP A 1 79 ? 6.315 18.179 14.965 1.00 53.50 79 ASP A O 1
ATOM 599 N N . GLY A 1 80 ? 5.766 16.296 13.909 1.00 58.88 80 GLY A N 1
ATOM 600 C CA . GLY A 1 80 ? 4.590 15.970 14.718 1.00 58.88 80 GLY A CA 1
ATOM 601 C C . GLY A 1 80 ? 4.359 14.464 14.838 1.00 58.88 80 GLY A C 1
ATOM 602 O O . GLY A 1 80 ? 5.060 13.665 14.218 1.00 58.88 80 GLY A O 1
ATOM 603 N N . SER A 1 81 ? 3.372 14.062 15.647 1.00 72.56 81 SER A N 1
ATOM 604 C CA . SER A 1 81 ? 3.144 12.640 15.893 1.00 72.56 81 SER A CA 1
ATOM 605 C C . SER A 1 81 ? 2.618 11.916 14.653 1.00 72.56 81 SER A C 1
ATOM 607 O O . SER A 1 81 ? 1.744 12.396 13.919 1.00 72.56 81 SER A O 1
ATOM 609 N N . LEU A 1 82 ? 3.227 10.764 14.396 1.00 80.75 82 LEU A N 1
ATOM 610 C CA . LEU A 1 82 ? 3.023 9.958 13.208 1.00 80.75 82 LEU A CA 1
ATOM 611 C C . LEU A 1 82 ? 2.205 8.722 13.576 1.00 80.75 82 LEU A C 1
ATOM 613 O O . LEU A 1 82 ? 2.594 7.947 14.445 1.00 80.75 82 LEU A O 1
ATOM 617 N N . LEU A 1 83 ? 1.105 8.508 12.865 1.00 87.81 83 LEU A N 1
ATOM 618 C CA . LEU A 1 83 ? 0.257 7.331 12.991 1.00 87.81 83 LEU A CA 1
ATOM 619 C C . LEU A 1 83 ? 0.510 6.383 11.822 1.00 87.81 83 LEU A C 1
ATOM 621 O O . LEU A 1 83 ? 0.206 6.698 10.670 1.00 87.81 83 LEU A O 1
ATOM 625 N N . LEU A 1 84 ? 1.046 5.205 12.120 1.00 88.88 84 LEU A N 1
ATOM 626 C CA . LEU A 1 84 ? 1.118 4.107 11.163 1.00 88.88 84 LEU A CA 1
ATOM 627 C C . LEU A 1 84 ? -0.181 3.316 11.240 1.00 88.88 84 LEU A C 1
ATOM 629 O O . LEU A 1 84 ? -0.635 2.992 12.334 1.00 88.88 84 LEU A O 1
ATOM 633 N N . GLY A 1 85 ? -0.777 2.992 10.099 1.00 92.56 85 GLY A N 1
ATOM 634 C CA . GLY A 1 85 ? -1.988 2.181 10.042 1.00 92.56 85 GLY A CA 1
ATOM 635 C C . GLY A 1 85 ? -1.937 1.134 8.949 1.00 92.56 85 GLY A C 1
ATOM 636 O O . GLY A 1 85 ? -1.149 1.238 8.007 1.00 92.56 85 GLY A O 1
ATOM 637 N N . ALA A 1 86 ? -2.818 0.141 9.042 1.00 94.81 86 ALA A N 1
ATOM 638 C CA . ALA A 1 86 ? -2.956 -0.880 8.011 1.00 94.81 86 ALA A CA 1
ATOM 639 C C . ALA A 1 86 ? -4.408 -1.098 7.582 1.00 94.81 86 ALA A C 1
ATOM 641 O O . ALA A 1 86 ? -5.294 -1.328 8.402 1.00 94.81 86 ALA A O 1
ATOM 642 N N . VAL A 1 87 ? -4.627 -1.162 6.269 1.00 96.69 87 VAL A N 1
ATOM 643 C CA . VAL A 1 87 ? -5.715 -1.964 5.707 1.00 96.69 87 VAL A CA 1
ATOM 644 C C . VAL A 1 87 ? -5.252 -3.417 5.756 1.00 96.69 87 VAL A C 1
ATOM 646 O O . VAL A 1 87 ? -4.573 -3.902 4.849 1.00 96.69 87 VAL A O 1
ATOM 649 N N . ALA A 1 88 ? -5.539 -4.065 6.883 1.00 95.50 88 ALA A N 1
ATOM 650 C CA . ALA A 1 88 ? -5.076 -5.408 7.196 1.00 95.50 88 ALA A CA 1
ATOM 651 C C . ALA A 1 88 ? -6.109 -6.440 6.721 1.00 95.50 88 ALA A C 1
ATOM 653 O O . ALA A 1 88 ? -7.154 -6.629 7.348 1.00 95.50 88 ALA A O 1
ATOM 654 N N . GLU A 1 89 ? -5.832 -7.065 5.579 1.00 94.44 89 GLU A N 1
ATOM 655 C CA . GLU A 1 89 ? -6.752 -7.953 4.870 1.00 94.44 89 GLU A CA 1
ATOM 656 C C . GLU A 1 89 ? -6.444 -9.437 5.114 1.00 94.44 89 GLU A C 1
ATOM 658 O O . GLU A 1 89 ? -5.286 -9.855 5.181 1.00 94.44 89 GLU A O 1
ATOM 663 N N . ARG A 1 90 ? -7.499 -10.252 5.187 1.00 92.69 90 ARG A N 1
ATOM 664 C CA . ARG A 1 90 ? -7.455 -11.711 5.076 1.00 92.69 90 ARG A CA 1
ATOM 665 C C . ARG A 1 90 ? -8.753 -12.228 4.458 1.00 92.69 90 ARG A C 1
ATOM 667 O O . ARG A 1 90 ? -9.831 -11.843 4.899 1.00 92.69 90 ARG A O 1
ATOM 674 N N . ASP A 1 91 ? -8.648 -13.107 3.463 1.00 92.31 91 ASP A N 1
ATOM 675 C CA . ASP A 1 91 ? -9.783 -13.789 2.818 1.00 92.31 91 ASP A CA 1
ATOM 676 C C . ASP A 1 91 ? -10.910 -12.840 2.350 1.00 92.31 91 ASP A C 1
ATOM 678 O O . ASP A 1 91 ? -12.099 -13.115 2.519 1.00 92.31 91 ASP A O 1
ATOM 682 N N . GLY A 1 92 ? -10.546 -11.685 1.778 1.00 93.94 92 GLY A N 1
ATOM 683 C CA . GLY A 1 92 ? -11.510 -10.681 1.314 1.00 93.94 92 GLY A CA 1
ATOM 684 C C . GLY A 1 92 ? -12.223 -9.922 2.441 1.00 93.94 92 GLY A C 1
ATOM 685 O O . GLY A 1 92 ? -13.257 -9.283 2.213 1.00 93.94 92 GLY A O 1
ATOM 686 N N . GLN A 1 93 ? -11.693 -9.988 3.661 1.00 97.38 93 GLN A N 1
ATOM 687 C CA . GLN A 1 93 ? -12.166 -9.253 4.827 1.00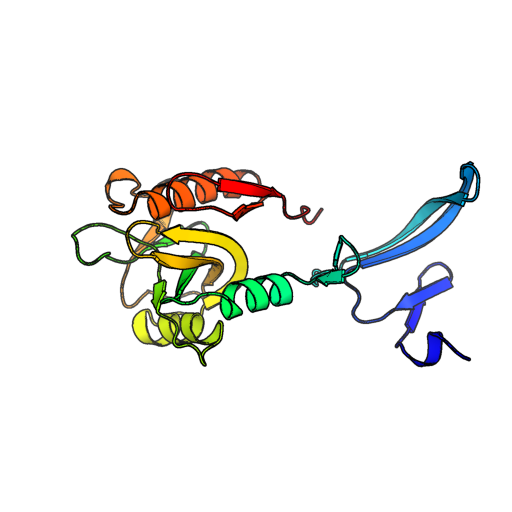 97.38 93 GLN A CA 1
ATOM 688 C C . GLN A 1 93 ? -11.044 -8.383 5.385 1.00 97.38 93 GLN A C 1
ATOM 690 O O . GLN A 1 93 ? -9.887 -8.791 5.380 1.00 97.38 93 GLN A O 1
ATOM 695 N N . ILE A 1 94 ? -11.372 -7.210 5.919 1.00 97.50 94 ILE A N 1
ATOM 696 C CA . ILE A 1 94 ? -10.403 -6.367 6.628 1.00 97.50 94 ILE A CA 1
ATOM 697 C C . ILE A 1 94 ? -10.680 -6.391 8.123 1.00 97.50 94 ILE A C 1
ATOM 699 O O . ILE A 1 94 ? -11.839 -6.423 8.548 1.00 97.50 94 ILE A O 1
ATOM 703 N N . LEU A 1 95 ? -9.615 -6.382 8.919 1.00 97.81 95 LEU A N 1
ATOM 704 C CA . LEU A 1 95 ? -9.712 -6.186 10.358 1.00 97.81 95 LEU A CA 1
ATOM 705 C C . LEU A 1 95 ? -10.034 -4.717 10.643 1.00 97.81 95 LEU A C 1
ATOM 707 O O . LEU A 1 95 ? -9.304 -3.822 10.220 1.00 97.81 95 LEU A O 1
ATOM 711 N N . MET A 1 96 ? -11.109 -4.481 11.388 1.00 97.94 96 MET A N 1
ATOM 712 C CA . MET A 1 96 ? -11.447 -3.178 11.952 1.00 97.94 96 MET A CA 1
ATOM 713 C C . MET A 1 96 ? -11.490 -3.266 13.472 1.00 97.94 96 MET A C 1
ATOM 715 O O . MET A 1 96 ? -11.819 -4.310 14.039 1.00 97.94 96 MET A O 1
ATOM 719 N N . VAL A 1 97 ? -11.165 -2.166 14.135 1.00 97.12 97 VAL A N 1
ATOM 720 C CA . VAL A 1 97 ? -11.080 -2.071 15.596 1.00 97.12 97 VAL A CA 1
ATOM 721 C C . VAL A 1 97 ? -11.997 -0.965 16.095 1.00 97.12 97 VAL A C 1
ATOM 723 O O . VAL A 1 97 ? -12.351 -0.062 15.337 1.00 97.12 97 VAL A O 1
ATOM 726 N N . GLU A 1 98 ? -12.413 -1.052 17.354 1.00 96.62 98 GLU A N 1
ATOM 727 C CA . GLU A 1 98 ? -13.228 -0.006 17.969 1.00 96.62 98 GLU A CA 1
ATOM 728 C C . GLU A 1 98 ? -12.415 1.287 18.100 1.00 96.62 98 GLU A C 1
ATOM 730 O O . GLU A 1 98 ? -11.260 1.270 18.523 1.00 96.62 98 GLU A O 1
ATOM 735 N N . ASP A 1 99 ? -13.021 2.423 17.764 1.00 94.44 99 ASP A N 1
ATOM 736 C CA . ASP A 1 99 ? -12.374 3.741 17.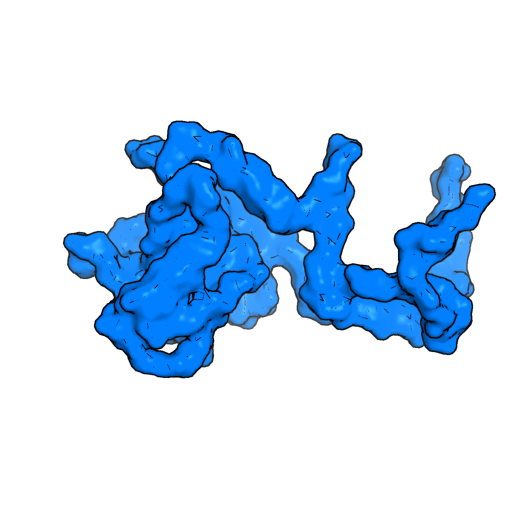824 1.00 94.44 99 ASP A CA 1
ATOM 737 C C . ASP A 1 99 ? -12.439 4.403 19.219 1.00 94.44 99 ASP A C 1
ATOM 739 O O . ASP A 1 99 ? -12.022 5.551 19.394 1.00 94.44 99 ASP A O 1
ATOM 743 N N . GLY A 1 100 ? -13.010 3.704 20.208 1.00 93.69 100 GLY A N 1
ATOM 744 C CA . GLY A 1 100 ? -13.259 4.208 21.564 1.00 93.69 100 GLY A CA 1
ATOM 745 C C . GLY A 1 100 ? -14.390 5.243 21.671 1.00 93.69 100 GLY A C 1
ATOM 746 O O . GLY A 1 100 ? -14.663 5.744 22.761 1.00 93.69 100 GLY A O 1
ATOM 747 N N . LYS A 1 101 ? -15.064 5.565 20.563 1.00 93.88 101 LYS A N 1
ATOM 748 C CA . LYS A 1 101 ? -16.176 6.526 20.451 1.00 93.88 101 LYS A CA 1
ATOM 749 C C . LYS A 1 101 ? -17.470 5.859 19.970 1.00 93.88 101 LYS A C 1
ATOM 751 O O . LYS A 1 101 ? -18.416 6.549 19.597 1.00 93.88 101 LYS A O 1
ATOM 756 N N . GLY A 1 102 ? -17.517 4.527 20.000 1.00 93.62 102 GLY A N 1
ATOM 757 C CA . GLY A 1 102 ? -18.665 3.733 19.564 1.00 93.62 102 GLY A CA 1
ATOM 758 C C . GLY A 1 102 ? -18.735 3.511 18.053 1.00 93.62 102 GLY A C 1
ATOM 759 O O . GLY A 1 102 ? -19.809 3.192 17.555 1.00 93.62 102 GLY A O 1
ATOM 760 N N . GLY A 1 103 ? -17.628 3.698 17.331 1.00 96.81 103 GLY A N 1
ATOM 761 C CA . GLY A 1 103 ? -17.506 3.401 15.907 1.00 96.81 103 GLY A CA 1
ATOM 762 C C . GLY A 1 103 ? -16.312 2.503 15.585 1.00 96.81 103 GLY A C 1
ATOM 763 O O . GLY A 1 103 ? -15.611 2.009 16.472 1.00 96.81 103 GLY A O 1
ATOM 764 N N . TRP A 1 104 ? -16.073 2.308 14.290 1.00 98.12 104 TRP A N 1
ATOM 765 C CA . TRP A 1 104 ? -14.980 1.484 13.770 1.00 98.12 104 TRP A CA 1
ATOM 766 C C . TRP A 1 104 ? -13.870 2.319 13.140 1.00 98.12 104 TRP A C 1
ATOM 768 O O . TRP A 1 104 ? -14.113 3.364 12.537 1.00 98.12 104 TRP A O 1
ATOM 778 N N . THR A 1 105 ? -12.645 1.810 13.215 1.00 97.69 105 THR A N 1
ATOM 779 C CA . THR A 1 105 ? -11.467 2.354 12.534 1.00 97.69 105 THR A CA 1
ATOM 780 C C . THR A 1 105 ? -10.518 1.230 12.096 1.00 97.69 105 THR A C 1
ATOM 782 O O . THR A 1 105 ? -10.785 0.047 12.326 1.00 97.69 105 THR A O 1
ATOM 785 N N . LEU A 1 106 ? -9.427 1.579 11.414 1.00 97.31 106 LEU A N 1
ATOM 786 C CA . LEU A 1 106 ? -8.340 0.649 11.099 1.00 97.31 106 LEU A CA 1
ATOM 787 C C . LEU A 1 106 ? -7.395 0.482 12.302 1.00 97.31 106 LEU A C 1
ATOM 789 O O . LEU A 1 106 ? -7.336 1.368 13.153 1.00 97.31 106 LEU A O 1
ATOM 793 N N . PRO A 1 107 ? -6.622 -0.613 12.382 1.00 96.00 107 PRO A N 1
ATOM 794 C CA . PRO A 1 107 ? -5.512 -0.710 13.321 1.00 96.00 107 PRO A CA 1
ATOM 795 C C . PRO A 1 107 ? -4.497 0.409 13.061 1.00 96.00 107 PRO A C 1
ATOM 797 O O . PRO A 1 107 ? -3.963 0.509 11.952 1.00 96.00 107 PRO A O 1
ATOM 800 N N . PHE A 1 108 ? -4.237 1.224 14.083 1.00 93.69 108 PHE A N 1
ATOM 801 C CA . PHE A 1 108 ? -3.233 2.283 14.069 1.00 93.69 108 PHE A CA 1
ATOM 802 C C . PHE A 1 108 ? -2.312 2.161 15.282 1.00 93.69 108 PHE A C 1
ATOM 804 O O . PHE A 1 108 ? -2.766 1.826 16.374 1.00 93.69 108 PHE A O 1
ATOM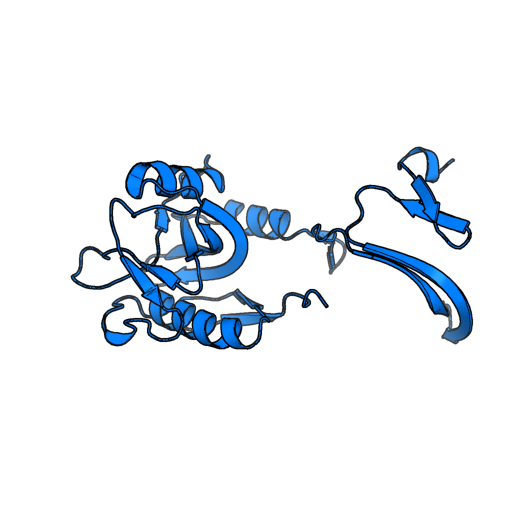 811 N N . VAL A 1 109 ? -1.044 2.519 15.101 1.00 91.50 109 VAL A N 1
ATOM 812 C CA . VAL A 1 109 ? -0.085 2.740 16.183 1.00 91.50 109 VAL A CA 1
ATOM 813 C C . VAL A 1 109 ? 0.537 4.122 16.024 1.00 91.50 109 VAL A C 1
ATOM 815 O O . VAL A 1 109 ? 0.901 4.537 14.921 1.00 91.50 109 VAL A O 1
ATOM 818 N N . GLU A 1 110 ? 0.621 4.860 17.125 1.00 88.06 110 GLU A N 1
ATOM 819 C CA . GLU A 1 110 ? 1.400 6.092 17.168 1.00 88.06 110 GLU A CA 1
ATOM 820 C C . GLU A 1 110 ? 2.871 5.716 17.317 1.00 88.06 110 GLU A C 1
ATOM 822 O O . GLU A 1 110 ? 3.243 5.002 18.245 1.00 88.06 110 GLU A O 1
ATOM 827 N N . LYS A 1 111 ? 3.685 6.152 16.362 1.00 77.38 111 LYS A N 1
ATOM 828 C CA . LYS A 1 111 ? 5.090 5.781 16.259 1.00 77.38 111 LYS A CA 1
ATOM 829 C C . LYS A 1 111 ? 5.958 6.777 17.022 1.00 77.38 111 LYS A C 1
ATOM 831 O O . LYS A 1 111 ? 5.849 7.984 16.788 1.00 77.38 111 LYS A O 1
ATOM 836 N N . ALA A 1 112 ? 6.875 6.293 17.855 1.00 68.50 112 ALA A N 1
ATOM 837 C CA . ALA A 1 112 ? 7.965 7.118 18.370 1.00 68.50 112 ALA A CA 1
ATOM 838 C C . ALA A 1 112 ? 8.994 7.423 17.263 1.00 68.50 112 ALA A C 1
ATOM 840 O O . ALA A 1 112 ? 9.151 6.659 16.311 1.00 68.50 112 ALA A O 1
ATOM 841 N N . GLU A 1 113 ? 9.749 8.519 17.381 1.00 63.47 113 GLU A N 1
ATOM 842 C CA . GLU A 1 113 ? 10.716 8.947 16.348 1.00 63.47 113 GLU A CA 1
ATOM 843 C C . GLU A 1 113 ? 11.740 7.861 15.964 1.00 63.47 113 GLU A C 1
ATOM 845 O O . GLU A 1 113 ? 12.174 7.790 14.814 1.00 63.47 113 GLU A O 1
ATOM 850 N N . THR A 1 114 ? 12.104 6.994 16.912 1.00 58.75 114 THR A N 1
ATOM 851 C CA . THR A 1 114 ? 13.126 5.950 16.744 1.00 58.75 114 THR A CA 1
ATOM 852 C C . THR A 1 114 ? 12.616 4.650 16.132 1.00 58.75 114 THR A C 1
ATOM 854 O O . THR A 1 114 ? 13.427 3.803 15.771 1.00 58.75 114 THR A O 1
ATOM 857 N N . GLU A 1 115 ? 11.303 4.454 16.057 1.00 67.50 115 GLU A N 1
ATOM 858 C CA . GLU A 1 115 ? 10.708 3.182 15.639 1.00 67.50 115 GLU A CA 1
ATOM 859 C C . GLU A 1 115 ? 10.533 3.125 14.115 1.00 67.50 115 GLU A C 1
ATOM 861 O O . GLU A 1 115 ? 10.402 4.154 13.453 1.00 67.50 115 GLU A O 1
ATOM 866 N N . GLY A 1 116 ? 10.562 1.940 13.511 1.00 68.31 116 GLY A N 1
ATOM 867 C CA . GLY A 1 116 ? 10.244 1.729 12.098 1.00 68.31 116 GLY A CA 1
ATOM 868 C C . GLY A 1 116 ? 8.828 1.192 11.883 1.00 68.31 116 GLY A C 1
ATOM 869 O O . GLY A 1 116 ? 7.915 1.448 12.668 1.00 68.31 116 GLY A O 1
ATOM 870 N N . LEU A 1 117 ? 8.637 0.462 10.784 1.00 75.25 117 LEU A N 1
ATOM 871 C CA . LEU A 1 117 ? 7.365 -0.192 10.454 1.00 75.25 117 LEU A CA 1
ATOM 872 C C . LEU A 1 117 ? 7.057 -1.353 11.410 1.00 75.25 117 LEU A C 1
ATOM 874 O O . LEU A 1 117 ? 5.890 -1.650 11.660 1.00 75.25 117 LEU A O 1
ATOM 878 N N . GLU A 1 118 ? 8.098 -1.947 11.991 1.00 81.88 118 GLU A N 1
ATOM 879 C CA . GLU A 1 118 ? 8.023 -3.002 12.998 1.00 81.88 118 GLU A CA 1
ATOM 880 C C . GLU A 1 118 ? 7.134 -2.627 14.193 1.00 81.88 118 GLU A C 1
ATOM 882 O O . GLU A 1 118 ? 6.473 -3.498 14.740 1.00 81.88 118 GLU A O 1
ATOM 887 N N . ALA A 1 119 ? 6.989 -1.339 14.531 1.00 86.25 119 ALA A N 1
ATOM 888 C CA . ALA A 1 119 ? 6.061 -0.910 15.580 1.00 86.25 119 ALA A CA 1
ATOM 889 C C . ALA A 1 119 ? 4.598 -1.265 15.264 1.00 86.25 119 ALA A C 1
ATOM 891 O O . ALA A 1 119 ? 3.828 -1.597 16.165 1.00 86.25 119 ALA A O 1
ATOM 892 N N . LEU A 1 120 ? 4.198 -1.212 13.988 1.00 88.94 120 LEU A N 1
ATOM 893 C CA . LEU A 1 120 ? 2.854 -1.606 13.564 1.00 88.94 120 LEU A CA 1
ATOM 894 C C . LEU A 1 120 ? 2.689 -3.129 13.586 1.00 88.94 120 LEU A C 1
ATOM 896 O O . LEU A 1 120 ? 1.627 -3.620 13.967 1.00 88.94 120 LEU A O 1
ATOM 900 N N . GLU A 1 121 ? 3.728 -3.871 13.205 1.00 89.94 121 GLU A N 1
ATOM 901 C CA . GLU A 1 121 ? 3.741 -5.336 13.264 1.00 89.94 121 GLU A CA 1
ATOM 902 C C . GLU A 1 121 ? 3.636 -5.824 14.715 1.00 89.94 121 GLU A C 1
ATOM 904 O O . GLU A 1 121 ? 2.731 -6.598 15.041 1.00 89.94 121 GLU A O 1
ATOM 909 N N . ASP A 1 122 ? 4.481 -5.287 15.596 1.00 90.94 122 ASP A N 1
ATOM 910 C CA . ASP A 1 122 ? 4.507 -5.581 17.029 1.00 90.94 122 ASP A CA 1
ATOM 911 C C . ASP A 1 122 ? 3.186 -5.205 17.701 1.00 90.94 122 ASP A C 1
ATOM 913 O O . ASP A 1 122 ? 2.647 -5.979 18.496 1.00 90.94 122 ASP A O 1
ATOM 917 N N . HIS A 1 123 ? 2.621 -4.040 17.361 1.00 92.25 123 HIS A N 1
ATOM 918 C CA . HIS A 1 123 ? 1.313 -3.630 17.864 1.00 92.25 123 HIS A CA 1
ATOM 919 C C . HIS A 1 123 ? 0.233 -4.649 17.490 1.00 92.25 123 HIS A C 1
ATOM 921 O O . HIS A 1 123 ? -0.593 -5.021 18.333 1.00 92.25 123 HIS A O 1
ATOM 927 N N . VAL A 1 124 ? 0.244 -5.132 16.244 1.00 93.19 124 VAL A N 1
ATOM 928 C CA . VAL A 1 124 ? -0.770 -6.075 15.775 1.00 93.19 124 VAL A CA 1
ATOM 929 C C . VAL A 1 124 ? -0.629 -7.450 16.430 1.00 93.19 124 VAL A C 1
ATOM 931 O O . VAL A 1 124 ? -1.640 -8.024 16.853 1.00 93.19 124 VAL A O 1
ATOM 934 N N . ASP A 1 125 ? 0.595 -7.944 16.604 1.00 93.56 125 ASP A N 1
ATOM 935 C CA . ASP A 1 125 ? 0.845 -9.208 17.304 1.00 93.56 125 ASP A CA 1
ATOM 936 C C . ASP A 1 125 ? 0.431 -9.126 18.778 1.00 93.56 125 ASP A C 1
ATOM 938 O O . ASP A 1 125 ? -0.382 -9.917 19.273 1.00 93.56 125 ASP A O 1
ATOM 942 N N . GLN A 1 126 ? 0.896 -8.100 19.485 1.00 93.38 126 GLN A N 1
ATOM 943 C CA . GLN A 1 126 ? 0.656 -7.977 20.919 1.00 93.38 126 GLN A CA 1
ATOM 944 C C . GLN A 1 126 ? -0.823 -7.729 21.238 1.00 93.38 126 GLN A C 1
ATOM 946 O O . GLN A 1 126 ? -1.370 -8.366 22.148 1.00 93.38 126 GLN A O 1
ATOM 951 N N . HIS A 1 127 ? -1.487 -6.842 20.489 1.00 92.62 127 HIS A N 1
ATOM 952 C CA . HIS A 1 127 ? -2.849 -6.409 20.801 1.00 92.62 127 HIS A CA 1
ATOM 953 C C . HIS A 1 127 ? -3.927 -7.295 20.166 1.00 92.62 127 HIS A C 1
ATOM 955 O O . HIS A 1 127 ? -4.927 -7.608 20.817 1.00 92.62 127 HIS A O 1
ATOM 961 N N . PHE A 1 128 ? -3.720 -7.767 18.933 1.00 94.19 128 PHE A N 1
ATOM 962 C CA . PHE A 1 128 ? -4.713 -8.579 18.219 1.00 94.19 128 PHE A CA 1
ATOM 963 C C . PHE A 1 128 ? -4.361 -10.067 18.177 1.00 94.19 128 PHE A C 1
ATOM 965 O O . PHE A 1 128 ? -5.248 -10.875 17.902 1.00 94.19 128 PHE A O 1
ATOM 972 N N . GLY A 1 129 ? -3.126 -10.463 18.507 1.00 93.69 129 GLY A N 1
ATOM 973 C CA . GLY A 1 129 ? -2.692 -11.864 18.456 1.00 93.69 129 GLY A CA 1
ATOM 974 C C . GLY A 1 129 ? -2.599 -12.409 17.033 1.00 93.69 129 GLY A C 1
ATOM 975 O O . GLY A 1 129 ? -2.876 -13.589 16.819 1.00 93.69 129 GLY A O 1
ATOM 976 N N . LEU A 1 130 ? -2.293 -11.544 16.066 1.00 94.25 130 LEU A N 1
ATOM 977 C CA . LEU A 1 130 ? -2.176 -11.872 14.649 1.00 94.25 130 LEU A CA 1
ATOM 978 C C . LEU A 1 130 ? -0.832 -11.377 14.122 1.00 94.25 130 LEU A C 1
ATOM 980 O O . LEU A 1 130 ? -0.316 -10.376 14.597 1.00 94.25 130 LEU A O 1
ATOM 984 N N . ILE A 1 131 ? -0.302 -12.028 13.090 1.00 91.88 131 ILE A N 1
ATOM 985 C CA . ILE A 1 131 ? 0.918 -11.555 12.430 1.00 91.88 131 ILE A CA 1
ATOM 986 C C . ILE A 1 131 ? 0.510 -10.721 11.219 1.00 91.88 131 ILE A C 1
ATOM 988 O O . ILE A 1 131 ? -0.274 -11.174 10.377 1.00 91.88 131 ILE A O 1
ATOM 992 N N . LEU A 1 132 ? 1.048 -9.506 11.153 1.00 88.31 132 LEU A N 1
ATOM 993 C CA . LEU A 1 132 ? 0.871 -8.571 10.052 1.00 88.31 132 LEU A CA 1
ATOM 994 C C . LEU A 1 132 ? 2.058 -8.673 9.094 1.00 88.31 132 LEU A C 1
ATOM 996 O O . LEU A 1 132 ? 3.203 -8.556 9.514 1.00 88.31 132 LEU A O 1
ATOM 1000 N N . TRP A 1 133 ? 1.785 -8.824 7.801 1.00 82.50 133 TRP A N 1
ATOM 1001 C CA . TRP A 1 133 ? 2.784 -8.654 6.747 1.00 82.50 133 TRP A CA 1
ATOM 1002 C C . TRP A 1 133 ? 2.438 -7.414 5.918 1.00 82.50 133 TRP A C 1
ATOM 1004 O O . TRP A 1 133 ? 1.610 -7.499 4.998 1.00 82.50 133 TRP A O 1
ATOM 1014 N N . PRO A 1 134 ? 3.000 -6.240 6.254 1.00 68.38 134 PRO A N 1
ATOM 1015 C CA . PRO A 1 134 ? 2.793 -5.028 5.478 1.00 68.38 134 PRO A CA 1
ATOM 1016 C C . PRO A 1 134 ? 3.462 -5.157 4.106 1.00 68.38 134 PRO A C 1
ATOM 1018 O O . PRO A 1 134 ? 4.570 -5.667 3.969 1.00 68.38 134 PRO A O 1
ATOM 1021 N N . SER A 1 135 ? 2.754 -4.731 3.061 1.00 67.50 135 SER A N 1
ATOM 1022 C CA . SER A 1 135 ? 3.150 -4.984 1.671 1.00 67.50 135 SER A CA 1
ATOM 1023 C C . SER A 1 135 ? 3.483 -3.709 0.905 1.00 67.50 135 SER A C 1
ATOM 1025 O O . SER A 1 135 ? 4.556 -3.594 0.319 1.00 67.50 135 SER A O 1
ATOM 1027 N N . LEU A 1 136 ? 2.559 -2.750 0.872 1.00 77.19 136 LEU A N 1
ATOM 1028 C CA . LEU A 1 136 ? 2.646 -1.579 0.007 1.00 77.19 136 LEU A CA 1
ATOM 1029 C C . LEU A 1 136 ? 2.031 -0.370 0.694 1.00 77.19 136 LEU A C 1
ATOM 1031 O O . LEU A 1 136 ? 0.949 -0.460 1.275 1.00 77.19 136 LEU A O 1
ATOM 1035 N N . LEU A 1 137 ? 2.689 0.776 0.547 1.00 81.12 137 LEU A N 1
ATOM 1036 C CA . LEU A 1 137 ? 2.110 2.064 0.895 1.00 81.12 137 LEU A CA 1
ATOM 1037 C C . LEU A 1 137 ? 0.835 2.300 0.074 1.00 81.12 137 LEU A C 1
ATOM 1039 O O . LEU A 1 137 ? 0.787 2.033 -1.126 1.00 81.12 137 LEU A O 1
ATOM 1043 N N . TYR A 1 138 ? -0.200 2.804 0.729 1.00 85.38 138 TYR A N 1
ATOM 1044 C CA . TYR A 1 138 ? -1.539 2.966 0.173 1.00 85.38 138 TYR A CA 1
ATOM 1045 C C . TYR A 1 138 ? -2.087 4.378 0.339 1.00 85.38 138 TYR A C 1
ATOM 1047 O O . TYR A 1 138 ? -2.785 4.892 -0.541 1.00 85.38 138 TYR A O 1
ATOM 1055 N N . SER A 1 139 ? -1.774 5.027 1.457 1.00 86.06 139 SER A N 1
ATOM 1056 C CA . SER A 1 139 ? -2.242 6.380 1.729 1.00 86.06 139 SER A CA 1
ATOM 1057 C C . SER A 1 139 ? -1.272 7.116 2.635 1.00 86.06 139 SER A C 1
ATOM 1059 O O . SER A 1 139 ? -0.853 6.578 3.648 1.00 86.06 139 SER A O 1
ATOM 1061 N N . VAL A 1 140 ? -0.954 8.358 2.303 1.00 84.56 140 VAL A N 1
ATOM 1062 C CA . VAL A 1 140 ? -0.244 9.287 3.178 1.00 84.56 140 VAL A CA 1
ATOM 1063 C C . VAL A 1 140 ? -1.077 10.546 3.258 1.00 84.56 140 VAL A C 1
ATOM 1065 O O . VAL A 1 140 ? -1.375 11.164 2.230 1.00 84.56 140 VAL A O 1
ATOM 1068 N N . TYR A 1 141 ? -1.495 10.910 4.462 1.00 81.88 141 TYR A N 1
ATOM 1069 C CA . TYR A 1 141 ? -2.246 12.139 4.644 1.00 81.88 141 TYR A CA 1
ATOM 1070 C C . TYR A 1 141 ? -1.963 12.811 5.975 1.00 81.88 141 TYR A C 1
ATOM 1072 O O . TYR A 1 141 ? -1.701 12.157 6.978 1.00 81.88 141 TYR A O 1
ATOM 1080 N N . GLU A 1 142 ? -2.084 14.128 5.985 1.00 82.69 142 GLU A N 1
ATOM 1081 C CA . GLU A 1 142 ? -2.103 14.913 7.211 1.00 82.69 142 GLU A CA 1
ATOM 1082 C C . GLU A 1 142 ? -3.544 15.099 7.688 1.00 82.69 142 GLU A C 1
ATOM 1084 O O . GLU A 1 142 ? -4.410 15.464 6.894 1.00 82.69 142 GLU A O 1
ATOM 1089 N N . ASP A 1 143 ? -3.813 14.882 8.973 1.00 83.62 143 ASP A N 1
ATOM 1090 C CA . ASP A 1 143 ? -5.000 15.444 9.614 1.00 83.62 143 ASP A CA 1
ATOM 1091 C C . ASP A 1 143 ? -4.691 16.889 10.006 1.00 83.62 143 ASP A C 1
ATOM 1093 O O . ASP A 1 143 ? -4.071 17.143 11.040 1.00 83.62 143 ASP A O 1
ATOM 1097 N N . THR A 1 144 ? -5.136 17.849 9.195 1.00 82.88 144 THR A N 1
ATOM 1098 C CA . THR A 1 144 ? -4.850 19.275 9.424 1.00 82.88 144 THR A CA 1
ATOM 1099 C C . THR A 1 144 ? -5.521 19.841 10.677 1.00 82.88 144 THR A C 1
ATOM 1101 O O . THR A 1 144 ? -5.182 20.947 11.095 1.00 82.88 144 THR A O 1
ATOM 1104 N N . LYS A 1 145 ? -6.460 19.117 11.306 1.00 83.88 145 LYS A N 1
ATOM 1105 C CA . LYS A 1 145 ? -7.058 19.529 12.587 1.00 83.88 145 LYS A CA 1
ATOM 1106 C C . LYS A 1 145 ? -6.137 19.218 13.759 1.00 83.88 145 LYS A C 1
ATOM 1108 O O . LYS A 1 145 ? -6.108 19.987 14.715 1.00 83.88 145 LYS A O 1
ATOM 1113 N N . THR A 1 146 ? -5.417 18.096 13.703 1.00 81.75 146 THR A N 1
ATOM 1114 C CA . THR A 1 146 ? -4.505 17.674 14.779 1.00 81.75 146 THR A CA 1
ATOM 1115 C C . THR A 1 146 ? -3.028 17.854 14.431 1.00 81.75 146 THR A C 1
ATOM 1117 O O . THR A 1 146 ? -2.190 17.659 15.303 1.00 81.75 146 THR A O 1
ATOM 1120 N N . GLY A 1 147 ? -2.700 18.167 13.175 1.00 76.94 147 GLY A N 1
ATOM 1121 C CA . GLY A 1 147 ? -1.333 18.194 12.644 1.00 76.94 147 GLY A CA 1
ATOM 1122 C C . GLY A 1 147 ? -0.673 16.813 12.561 1.00 76.94 147 GLY A C 1
ATOM 1123 O O . GLY A 1 147 ? 0.546 16.726 12.453 1.00 76.94 147 GLY A O 1
ATOM 1124 N N . ARG A 1 148 ? -1.453 15.724 12.660 1.00 81.06 148 ARG A N 1
ATOM 1125 C CA . ARG A 1 148 ? -0.904 14.359 12.714 1.00 81.06 148 ARG A CA 1
ATOM 1126 C C . ARG A 1 148 ? -0.765 13.782 11.321 1.00 81.06 148 ARG A C 1
ATOM 1128 O O . ARG A 1 148 ? -1.720 13.793 10.542 1.00 81.06 148 ARG A O 1
ATOM 1135 N N . GLN A 1 149 ? 0.404 13.231 11.033 1.00 83.62 149 GLN A N 1
ATOM 1136 C CA . GLN A 1 149 ? 0.656 12.527 9.781 1.00 83.62 149 GLN A CA 1
ATOM 1137 C C . GLN A 1 149 ? 0.186 11.080 9.908 1.00 83.62 149 GLN A C 1
ATOM 1139 O O . GLN A 1 149 ? 0.445 10.425 10.913 1.00 83.62 149 GLN A O 1
ATOM 1144 N N . HIS A 1 150 ? -0.490 10.576 8.884 1.00 87.38 150 HIS A N 1
ATOM 1145 C CA . HIS A 1 150 ? -0.971 9.204 8.809 1.00 87.38 150 HIS A CA 1
ATOM 1146 C C . HIS A 1 150 ? -0.327 8.490 7.628 1.00 87.38 150 HIS A C 1
ATOM 1148 O O . HIS A 1 150 ? -0.381 8.974 6.494 1.00 87.38 150 HIS A O 1
ATOM 1154 N N . VAL A 1 151 ? 0.236 7.311 7.886 1.00 85.81 151 VAL A N 1
ATOM 1155 C CA . VAL A 1 151 ? 0.865 6.453 6.879 1.00 85.81 151 VAL A CA 1
ATOM 1156 C C . VAL A 1 151 ? 0.176 5.085 6.865 1.00 85.81 151 VAL A C 1
ATOM 1158 O O . VAL A 1 151 ? 0.299 4.257 7.760 1.00 85.81 151 VAL A O 1
ATOM 1161 N N . ILE A 1 152 ? -0.599 4.939 5.801 1.00 90.56 152 ILE A N 1
ATOM 1162 C CA . ILE A 1 152 ? -1.446 3.870 5.280 1.00 90.56 152 ILE A CA 1
ATOM 1163 C C . ILE A 1 152 ? -0.757 2.684 4.615 1.00 90.56 152 ILE A C 1
ATOM 1165 O O . ILE A 1 152 ? -0.423 2.853 3.444 1.00 90.56 152 ILE A O 1
ATOM 1169 N N . TYR A 1 153 ? -0.607 1.502 5.210 1.00 87.94 153 TYR A N 1
ATOM 1170 C CA . TYR A 1 153 ? -0.158 0.316 4.458 1.00 87.94 153 TYR A CA 1
ATOM 1171 C C . TYR A 1 153 ? -1.314 -0.593 4.065 1.00 87.94 153 TYR A C 1
ATOM 1173 O O . TYR A 1 153 ? -2.294 -0.754 4.787 1.00 87.94 153 TYR A O 1
ATOM 1181 N N . ARG A 1 154 ? -1.173 -1.256 2.922 1.00 90.75 154 ARG A N 1
ATOM 1182 C CA . ARG A 1 154 ? -1.875 -2.507 2.634 1.00 90.75 154 ARG A CA 1
ATOM 1183 C C . ARG A 1 154 ? -1.097 -3.649 3.247 1.00 90.75 154 ARG A C 1
ATOM 1185 O O . ARG A 1 154 ? 0.109 -3.758 3.010 1.00 90.75 154 ARG A O 1
ATOM 1192 N N . ALA A 1 155 ? -1.774 -4.518 3.977 1.00 91.06 155 ALA A N 1
ATOM 1193 C CA . ALA A 1 155 ? -1.138 -5.634 4.658 1.00 91.06 155 ALA A CA 1
ATOM 1194 C C . ALA A 1 155 ? -1.982 -6.903 4.557 1.00 91.06 155 ALA A C 1
ATOM 1196 O O . ALA A 1 155 ? -3.202 -6.837 4.421 1.00 91.06 155 ALA A O 1
ATOM 1197 N N . THR A 1 156 ? -1.319 -8.054 4.648 1.00 92.44 156 THR A N 1
ATOM 1198 C CA . THR A 1 156 ? -1.985 -9.356 4.795 1.00 92.44 156 THR A CA 1
ATOM 1199 C C . THR A 1 156 ? -1.867 -9.826 6.240 1.00 92.44 156 THR A C 1
ATOM 1201 O O . THR A 1 156 ? -0.818 -9.644 6.859 1.00 92.44 156 THR A O 1
ATOM 1204 N N . LEU A 1 157 ? -2.926 -10.430 6.775 1.00 92.38 157 LEU A N 1
ATOM 1205 C CA . LEU A 1 157 ? -2.930 -11.054 8.099 1.00 92.38 157 LEU A CA 1
ATOM 1206 C C . LEU A 1 157 ? -2.863 -12.578 7.997 1.00 92.38 157 LEU A C 1
ATOM 1208 O O . LEU A 1 157 ? -3.489 -13.190 7.127 1.00 92.38 157 LEU A O 1
ATOM 1212 N N . THR A 1 158 ? -2.170 -13.206 8.945 1.00 88.69 158 THR A N 1
ATOM 1213 C CA . THR A 1 158 ? -2.207 -14.664 9.119 1.00 88.69 158 THR A CA 1
ATOM 1214 C C . THR A 1 158 ? -3.580 -15.155 9.587 1.00 88.69 158 THR A C 1
ATOM 1216 O O . THR A 1 158 ? -4.422 -14.385 10.057 1.00 88.69 158 THR A O 1
ATOM 1219 N N . ALA A 1 159 ? -3.835 -16.461 9.459 1.00 87.56 159 ALA A N 1
ATOM 1220 C CA . ALA A 1 159 ? -5.038 -17.097 9.996 1.00 87.56 159 ALA A CA 1
ATOM 1221 C C . ALA A 1 159 ? -5.091 -17.016 11.536 1.00 87.56 159 ALA A C 1
ATOM 1223 O O . ALA A 1 159 ? -4.061 -17.039 12.202 1.00 87.56 159 ALA A O 1
ATOM 1224 N N . GLY A 1 160 ? -6.300 -16.952 12.103 1.00 88.75 160 GLY A N 1
ATOM 1225 C CA . GLY A 1 160 ? -6.516 -16.846 13.551 1.00 88.75 160 GLY A CA 1
ATOM 1226 C C . GLY A 1 160 ? -7.725 -15.989 13.931 1.00 88.75 160 GLY A C 1
ATOM 1227 O O . GLY A 1 160 ? -8.252 -15.228 13.112 1.00 88.75 160 GLY A O 1
ATOM 1228 N N . VAL A 1 161 ? -8.174 -16.110 15.180 1.00 91.38 161 VAL A N 1
ATOM 1229 C CA . VAL A 1 161 ? -9.236 -15.264 15.746 1.00 91.38 161 VAL A CA 1
ATOM 1230 C C . VAL A 1 161 ? -8.577 -14.048 16.399 1.00 91.38 161 VAL A C 1
ATOM 1232 O O . VAL A 1 161 ? -7.705 -14.247 17.245 1.00 91.38 161 VAL A O 1
ATOM 1235 N N . PRO A 1 162 ? -8.953 -12.811 16.027 1.00 94.81 162 PRO A N 1
ATOM 1236 C CA . PRO A 1 162 ? -8.358 -11.628 16.628 1.00 94.81 162 PRO A CA 1
ATOM 1237 C C . PRO A 1 162 ? -8.795 -11.517 18.095 1.00 94.81 162 PRO A C 1
ATOM 1239 O O . PRO A 1 162 ? -9.962 -11.738 18.419 1.00 94.81 162 PRO A O 1
ATOM 1242 N N . LYS A 1 163 ? -7.869 -11.152 18.986 1.00 95.19 163 LYS A N 1
ATOM 1243 C CA . LYS A 1 163 ? -8.160 -10.898 20.410 1.00 95.19 163 LYS A CA 1
ATOM 1244 C C . LYS A 1 163 ? -9.055 -9.671 20.617 1.00 95.19 163 LYS A C 1
ATOM 1246 O O . LYS A 1 163 ? -9.782 -9.612 21.604 1.00 95.19 163 LYS A O 1
ATOM 1251 N N . ALA A 1 164 ? -8.987 -8.710 19.698 1.00 94.00 164 ALA A N 1
ATOM 1252 C CA . ALA A 1 164 ? -9.779 -7.488 19.690 1.00 94.00 164 ALA A CA 1
ATOM 1253 C C . ALA A 1 164 ? -10.100 -7.065 18.248 1.00 94.00 164 ALA A C 1
ATOM 1255 O O . ALA A 1 164 ? -9.372 -7.401 17.315 1.00 94.00 164 ALA A O 1
ATOM 1256 N N . GLY A 1 165 ? -11.185 -6.313 18.070 1.00 95.38 165 GLY A N 1
ATOM 1257 C CA . GLY A 1 165 ? -11.681 -5.938 16.748 1.00 95.38 165 GLY A CA 1
ATOM 1258 C C . GLY A 1 165 ? -12.442 -7.063 16.041 1.00 95.38 165 GLY A C 1
ATOM 1259 O O . GLY A 1 165 ? -12.724 -8.124 16.601 1.00 95.38 165 GLY A O 1
ATOM 1260 N N . ARG A 1 166 ? -12.828 -6.805 14.793 1.00 96.62 166 ARG A N 1
ATOM 1261 C CA . ARG A 1 166 ? -13.684 -7.683 13.996 1.00 96.62 166 ARG A CA 1
ATOM 1262 C C . ARG A 1 166 ? -13.314 -7.617 12.519 1.00 96.62 166 ARG A C 1
ATOM 1264 O O . ARG A 1 166 ? -12.992 -6.558 11.993 1.00 96.62 166 ARG A O 1
ATOM 1271 N N . PHE A 1 167 ? -13.414 -8.758 11.843 1.00 97.69 167 PHE A N 1
ATOM 1272 C CA . PHE A 1 167 ? -13.298 -8.826 10.390 1.00 97.69 167 PHE A CA 1
ATOM 1273 C C . PHE A 1 167 ? -14.613 -8.445 9.707 1.00 97.69 167 PHE A C 1
ATOM 1275 O O . PHE A 1 167 ? -15.669 -9.009 10.017 1.00 97.69 167 PHE A O 1
ATOM 1282 N N . PHE A 1 168 ? -14.528 -7.540 8.736 1.00 98.06 168 PHE A N 1
ATOM 1283 C CA . PHE A 1 168 ? -15.640 -7.134 7.881 1.00 98.06 168 PHE A CA 1
ATOM 1284 C C . PHE A 1 168 ? -15.328 -7.460 6.420 1.00 98.06 168 PHE A C 1
ATOM 1286 O O . PHE A 1 168 ? -14.227 -7.149 5.964 1.00 98.06 168 PHE A O 1
ATOM 1293 N N . PRO A 1 169 ? -16.260 -8.068 5.661 1.00 98.06 169 PRO A N 1
ATOM 1294 C CA . PRO A 1 169 ? -16.082 -8.247 4.224 1.00 98.06 169 PRO A CA 1
ATOM 1295 C C . PRO A 1 169 ? -15.818 -6.906 3.536 1.00 98.06 169 PRO A C 1
ATOM 1297 O O . PRO A 1 169 ? -16.551 -5.946 3.770 1.00 98.06 169 PRO A O 1
ATOM 1300 N N . ILE A 1 170 ? -14.824 -6.853 2.645 1.00 96.69 170 ILE A N 1
ATOM 1301 C CA . ILE A 1 170 ? -14.430 -5.622 1.931 1.00 96.69 170 ILE A CA 1
ATOM 1302 C C . ILE A 1 170 ? -15.614 -4.993 1.187 1.00 96.69 170 ILE A C 1
ATOM 1304 O O . ILE A 1 170 ? -15.737 -3.776 1.110 1.00 96.69 170 ILE A O 1
ATOM 1308 N N . GLN A 1 171 ? -16.515 -5.826 0.669 1.00 95.62 171 GLN A N 1
ATOM 1309 C CA . GLN A 1 171 ? -17.682 -5.381 -0.095 1.00 95.62 171 GLN A CA 1
ATOM 1310 C C . GLN A 1 171 ? -18.884 -4.990 0.781 1.00 95.62 171 GLN A C 1
ATOM 1312 O O . GLN A 1 171 ? -19.913 -4.574 0.260 1.00 95.62 171 GLN A O 1
ATOM 1317 N N . SER A 1 172 ? -18.781 -5.131 2.104 1.00 96.88 172 SER A N 1
ATOM 1318 C CA . SER A 1 172 ? -19.863 -4.856 3.056 1.00 96.88 172 SER A CA 1
ATOM 1319 C C . SER A 1 172 ? -19.322 -4.214 4.336 1.00 96.88 172 SER A C 1
ATOM 1321 O O . SER A 1 172 ? -19.645 -4.637 5.448 1.00 96.88 172 SER A O 1
ATOM 1323 N N . LEU A 1 173 ? -18.465 -3.205 4.171 1.00 97.25 173 LEU A N 1
ATOM 1324 C CA . LEU A 1 173 ? -17.890 -2.451 5.281 1.00 97.25 173 LEU A CA 1
ATOM 1325 C C . LEU A 1 173 ? -18.953 -1.612 6.006 1.00 97.25 173 LEU A C 1
ATOM 1327 O O . LEU A 1 173 ? -19.848 -1.071 5.350 1.00 97.25 173 LEU A O 1
ATOM 1331 N N . PRO A 1 174 ? -18.834 -1.432 7.333 1.00 97.12 174 PRO A N 1
ATOM 1332 C CA . PRO A 1 174 ? -19.786 -0.671 8.137 1.00 97.12 174 PRO A CA 1
ATOM 1333 C C . PRO A 1 174 ? -19.527 0.841 8.004 1.00 97.12 174 PRO A C 1
ATOM 1335 O O . PRO A 1 174 ? -19.218 1.516 8.979 1.00 97.12 174 PRO A O 1
ATOM 1338 N N . LEU A 1 175 ? -19.597 1.386 6.782 1.00 97.50 175 LEU A N 1
ATOM 1339 C CA . LEU A 1 175 ? -19.170 2.762 6.476 1.00 97.50 175 LEU A CA 1
ATOM 1340 C C . LEU A 1 175 ? -19.882 3.827 7.325 1.00 97.50 175 LEU A C 1
ATOM 1342 O O . LEU A 1 175 ? -19.264 4.829 7.683 1.00 97.50 175 LEU A O 1
ATOM 1346 N N . ASP A 1 176 ? -21.152 3.604 7.665 1.00 97.19 176 ASP A N 1
ATOM 1347 C CA . ASP A 1 176 ? -21.956 4.528 8.475 1.00 97.19 176 ASP A CA 1
ATOM 1348 C C . ASP A 1 176 ? -21.560 4.529 9.962 1.00 97.19 176 ASP A C 1
ATOM 1350 O O . ASP A 1 176 ? -21.860 5.479 10.680 1.00 97.19 176 ASP A O 1
ATOM 1354 N N . GLU A 1 177 ? -20.839 3.500 10.414 1.00 97.50 177 GLU A N 1
ATOM 1355 C CA . GLU A 1 177 ? -20.330 3.359 11.783 1.00 97.50 177 GLU A CA 1
ATOM 1356 C C . GLU A 1 177 ? -18.862 3.818 11.912 1.00 97.50 177 GLU A C 1
ATOM 1358 O O . GLU A 1 177 ? -18.265 3.712 12.981 1.00 97.50 177 GLU A O 1
ATOM 1363 N N . ILE A 1 178 ? -18.243 4.327 10.839 1.00 97.69 178 ILE A N 1
ATOM 1364 C CA . ILE A 1 178 ? -16.868 4.852 10.871 1.00 97.69 178 ILE A CA 1
ATOM 1365 C C . ILE A 1 178 ? -16.917 6.349 11.144 1.00 97.69 178 ILE A C 1
ATOM 1367 O O . ILE A 1 178 ? -17.242 7.125 10.247 1.00 97.69 178 ILE A O 1
ATOM 1371 N N . ASN A 1 179 ? -16.564 6.783 12.352 1.00 94.38 179 ASN A N 1
ATOM 1372 C CA . ASN A 1 179 ? -16.644 8.197 12.733 1.00 94.38 179 ASN A CA 1
ATOM 1373 C C . ASN A 1 179 ? -15.647 9.091 11.977 1.00 94.38 179 ASN A C 1
ATOM 1375 O O . ASN A 1 179 ? -15.979 10.222 11.622 1.00 94.38 179 ASN A O 1
ATOM 1379 N N . ASP A 1 180 ? -14.437 8.591 11.722 1.00 93.06 180 ASP A N 1
ATOM 1380 C CA . ASP A 1 180 ? -13.393 9.326 11.009 1.00 93.06 180 ASP A CA 1
ATOM 1381 C C . ASP A 1 180 ? -13.669 9.340 9.496 1.00 93.06 180 ASP A C 1
ATOM 1383 O O . ASP A 1 180 ? -13.690 8.299 8.836 1.00 93.06 180 ASP A O 1
ATOM 1387 N N . SER A 1 181 ? -13.881 10.531 8.929 1.00 92.31 181 SER A N 1
ATOM 1388 C CA . SER A 1 181 ? -14.176 10.683 7.502 1.00 92.31 181 SER A CA 1
ATOM 1389 C C . SER A 1 181 ? -13.017 10.248 6.602 1.00 92.31 181 SER A C 1
ATOM 1391 O O . SER A 1 181 ? -13.271 9.662 5.552 1.00 92.31 181 SER A O 1
ATOM 1393 N N . ALA A 1 182 ? -11.764 10.474 7.012 1.00 91.06 182 ALA A N 1
ATOM 1394 C CA . ALA A 1 182 ? -10.591 10.065 6.242 1.00 91.06 182 ALA A CA 1
ATOM 1395 C C . ALA A 1 182 ? -10.501 8.543 6.170 1.00 91.06 182 ALA A C 1
ATOM 1397 O O . ALA A 1 182 ? -10.308 7.983 5.092 1.00 91.06 182 ALA A O 1
ATOM 1398 N N . VAL A 1 183 ? -10.702 7.867 7.306 1.00 95.69 183 VAL A N 1
ATOM 1399 C CA . VAL A 1 183 ? -10.734 6.399 7.357 1.00 95.69 183 VAL A CA 1
ATOM 1400 C C . VAL A 1 183 ? -11.891 5.869 6.515 1.00 95.69 183 VAL A C 1
ATOM 1402 O O . VAL A 1 183 ? -11.693 4.944 5.727 1.00 95.69 183 VAL A O 1
ATOM 1405 N N . ARG A 1 184 ? -13.078 6.480 6.617 1.00 96.50 184 ARG A N 1
ATOM 1406 C CA . ARG A 1 184 ? -14.267 6.086 5.849 1.00 96.50 184 ARG A CA 1
ATOM 1407 C C . ARG A 1 184 ? -14.030 6.172 4.342 1.00 96.50 184 ARG A C 1
ATOM 1409 O O . ARG A 1 184 ? -14.312 5.213 3.623 1.00 96.50 184 ARG A O 1
ATOM 1416 N N . ASP A 1 185 ? -13.478 7.283 3.865 1.00 94.81 185 ASP A N 1
ATOM 1417 C CA . ASP A 1 185 ? -13.171 7.481 2.447 1.00 94.81 185 ASP A CA 1
ATOM 1418 C C . ASP A 1 185 ? -12.039 6.558 1.976 1.00 94.81 185 ASP A C 1
ATOM 1420 O O . ASP A 1 185 ? -12.112 5.987 0.883 1.00 94.81 185 ASP A O 1
ATOM 1424 N N . LEU A 1 186 ? -11.026 6.339 2.818 1.00 95.69 186 LEU A N 1
ATOM 1425 C CA . LEU A 1 186 ? -9.908 5.438 2.546 1.00 95.69 186 LEU A CA 1
ATOM 1426 C C . LEU A 1 186 ? -10.375 3.994 2.340 1.00 95.69 186 LEU A C 1
ATOM 1428 O O . LEU A 1 186 ? -9.983 3.370 1.347 1.00 95.69 186 LEU A O 1
ATOM 1432 N N . VAL A 1 187 ? -11.210 3.457 3.237 1.00 97.00 187 VAL A N 1
ATOM 1433 C CA . VAL A 1 187 ? -11.689 2.068 3.127 1.00 97.00 187 VAL A CA 1
ATOM 1434 C C . VAL A 1 187 ? -12.749 1.911 2.039 1.00 97.00 187 VAL A C 1
ATOM 1436 O O . VAL A 1 187 ? -12.777 0.889 1.357 1.00 97.00 187 VAL A O 1
ATOM 1439 N N . LYS A 1 188 ? -13.557 2.948 1.782 1.00 95.69 188 LYS A N 1
ATOM 1440 C CA . LYS A 1 188 ? -14.464 2.990 0.626 1.00 95.69 188 LYS A CA 1
ATOM 1441 C C . LYS A 1 188 ? -13.688 2.923 -0.691 1.00 95.69 188 LYS A C 1
ATOM 1443 O O . LYS A 1 188 ? -14.059 2.161 -1.583 1.00 95.69 188 LYS A O 1
ATOM 1448 N N . ARG A 1 189 ? -12.590 3.679 -0.805 1.00 94.56 189 ARG A N 1
ATOM 1449 C CA . ARG A 1 189 ? -11.674 3.603 -1.953 1.00 94.56 189 ARG A CA 1
ATOM 1450 C C . ARG A 1 189 ? -11.045 2.218 -2.064 1.00 94.56 189 ARG A C 1
ATOM 1452 O O . ARG A 1 189 ? -11.026 1.660 -3.154 1.00 94.56 189 ARG A O 1
ATOM 1459 N N . TYR A 1 190 ? -10.614 1.641 -0.942 1.00 94.69 190 TYR A N 1
ATOM 1460 C CA . TYR A 1 190 ? -10.019 0.304 -0.924 1.00 94.69 190 TYR A CA 1
ATOM 1461 C C . TYR A 1 190 ? -10.985 -0.756 -1.454 1.00 94.69 190 TYR A C 1
ATOM 1463 O O . TYR A 1 190 ? -10.612 -1.584 -2.284 1.00 94.69 190 TYR A O 1
ATOM 1471 N N . ALA A 1 191 ? -12.250 -0.689 -1.034 1.00 94.25 191 ALA A N 1
ATOM 1472 C CA . ALA A 1 191 ? -13.288 -1.590 -1.510 1.00 94.25 191 ALA A CA 1
ATOM 1473 C C . ALA A 1 191 ? -13.500 -1.480 -3.025 1.00 94.25 191 ALA A C 1
ATOM 1475 O O . ALA A 1 191 ? -13.546 -2.504 -3.705 1.00 94.25 191 ALA A O 1
ATOM 1476 N N . ALA A 1 192 ? -13.527 -0.261 -3.571 1.00 91.06 192 ALA A N 1
ATOM 1477 C CA . ALA A 1 192 ? -13.630 -0.045 -5.013 1.00 91.06 192 ALA A CA 1
ATOM 1478 C C . ALA A 1 192 ? -12.397 -0.574 -5.772 1.00 91.06 192 ALA A C 1
ATOM 1480 O O . ALA A 1 192 ? -12.542 -1.324 -6.736 1.00 91.06 192 ALA A O 1
ATOM 1481 N N . GLU A 1 193 ? -11.186 -0.238 -5.319 1.00 88.12 193 GLU A N 1
ATOM 1482 C CA . GLU A 1 193 ? -9.924 -0.638 -5.961 1.00 88.12 193 GLU A CA 1
ATOM 1483 C C . GLU A 1 193 ? -9.686 -2.160 -5.895 1.00 88.12 193 GLU A C 1
ATOM 1485 O O . GLU A 1 193 ? -9.195 -2.749 -6.860 1.00 88.12 193 GLU A O 1
ATOM 1490 N N . SER A 1 194 ? -10.117 -2.829 -4.817 1.00 85.81 194 SER A N 1
ATOM 1491 C CA . SER A 1 194 ? -9.963 -4.285 -4.658 1.00 85.81 194 SER A CA 1
ATOM 1492 C C . SER A 1 194 ? -10.720 -5.103 -5.705 1.00 85.81 194 SER A C 1
ATOM 1494 O O . SER A 1 194 ? -10.249 -6.168 -6.095 1.00 85.81 194 SER A O 1
ATOM 1496 N N . THR A 1 195 ? -11.838 -4.590 -6.231 1.00 79.62 195 THR A N 1
ATOM 1497 C CA . THR A 1 195 ? -12.571 -5.254 -7.325 1.00 79.62 195 THR A CA 1
ATOM 1498 C C . THR A 1 195 ? -11.814 -5.233 -8.653 1.00 79.62 195 THR A C 1
ATOM 1500 O O . THR A 1 195 ? -12.002 -6.118 -9.484 1.00 79.62 195 THR A O 1
ATOM 1503 N N . LEU A 1 196 ? -10.950 -4.233 -8.849 1.00 73.88 196 LEU A N 1
ATOM 1504 C CA . LEU A 1 196 ? -10.198 -4.005 -10.084 1.00 73.88 196 LEU A CA 1
ATOM 1505 C C . LEU A 1 196 ? -8.767 -4.553 -10.009 1.00 73.88 196 LEU A C 1
ATOM 1507 O O . LEU A 1 196 ? -8.096 -4.643 -11.035 1.00 73.88 196 LEU A O 1
ATOM 1511 N N . GLY A 1 197 ? -8.279 -4.870 -8.805 1.00 71.31 197 GLY A N 1
ATOM 1512 C CA . GLY A 1 197 ? -6.904 -5.315 -8.563 1.00 71.31 197 GLY A CA 1
ATOM 1513 C C . GLY A 1 197 ? -5.843 -4.231 -8.789 1.00 71.31 197 GLY A C 1
ATOM 1514 O O . GLY A 1 197 ? -4.651 -4.532 -8.777 1.00 71.31 197 GLY A O 1
ATOM 1515 N N . ASN A 1 198 ? -6.253 -2.975 -8.988 1.00 73.00 198 ASN A N 1
ATOM 1516 C CA . ASN A 1 198 ? -5.360 -1.859 -9.270 1.00 73.00 198 ASN A CA 1
ATOM 1517 C C . ASN A 1 198 ? -5.439 -0.829 -8.146 1.00 73.00 198 ASN A C 1
ATOM 1519 O O . ASN A 1 198 ? -6.472 -0.188 -7.963 1.00 73.00 198 ASN A O 1
ATOM 1523 N N . PHE A 1 199 ? -4.338 -0.677 -7.415 1.00 78.94 199 PHE A N 1
ATOM 1524 C CA . PHE A 1 199 ? -4.276 0.182 -6.241 1.00 78.94 199 PHE A CA 1
ATOM 1525 C C . PHE A 1 199 ? -3.347 1.365 -6.483 1.00 78.94 199 PHE A C 1
ATOM 1527 O O . PHE A 1 199 ? -2.223 1.205 -6.964 1.00 78.94 199 PHE A O 1
ATOM 1534 N N . GLY A 1 200 ? -3.807 2.556 -6.111 1.00 76.56 200 GLY A N 1
ATOM 1535 C CA . GLY A 1 200 ? -3.006 3.776 -6.156 1.00 76.56 200 GLY A CA 1
ATOM 1536 C C . GLY A 1 200 ? -2.615 4.262 -4.763 1.00 76.56 200 GLY A C 1
ATOM 1537 O O . GLY A 1 200 ? -3.342 4.051 -3.790 1.00 76.56 200 GLY A O 1
ATOM 1538 N N . VAL A 1 201 ? -1.494 4.975 -4.666 1.00 80.19 201 VAL A N 1
ATOM 1539 C CA . VAL A 1 201 ? -1.090 5.642 -3.421 1.00 80.19 201 VAL A CA 1
ATOM 1540 C C . VAL A 1 201 ? -1.738 7.017 -3.353 1.00 80.19 201 VAL A C 1
ATOM 1542 O O . VAL A 1 201 ? -1.543 7.844 -4.245 1.00 80.19 201 VAL A O 1
ATOM 1545 N N . TYR A 1 202 ? -2.511 7.273 -2.302 1.00 80.06 202 TYR A N 1
ATOM 1546 C CA . TYR A 1 202 ? -3.070 8.598 -2.043 1.00 80.06 202 TYR A CA 1
ATOM 1547 C C . TYR A 1 202 ? -2.066 9.486 -1.306 1.00 80.06 202 TYR A C 1
ATOM 1549 O O . TYR A 1 202 ? -1.448 9.037 -0.346 1.00 80.06 202 TYR A O 1
ATOM 1557 N N . PHE A 1 203 ? -1.953 10.745 -1.728 1.00 76.19 203 PHE A N 1
ATOM 1558 C CA . PHE A 1 203 ? -1.213 11.799 -1.035 1.00 76.19 203 PHE A CA 1
ATOM 1559 C C . PHE A 1 203 ? -2.102 13.028 -0.851 1.00 76.19 203 PHE A C 1
ATOM 1561 O O . PHE A 1 203 ? -2.653 13.542 -1.832 1.00 76.19 203 PHE A O 1
ATOM 1568 N N . GLY A 1 204 ? -2.222 13.536 0.374 1.00 78.38 204 GLY A N 1
ATOM 1569 C CA . GLY A 1 204 ? -2.997 14.747 0.637 1.00 78.38 204 GLY A CA 1
ATOM 1570 C C . GLY A 1 204 ? -3.255 15.006 2.112 1.00 78.38 204 GLY A C 1
ATOM 1571 O O . GLY A 1 204 ? -2.374 14.850 2.948 1.00 78.38 204 GLY A O 1
ATOM 1572 N N . ASN A 1 205 ? -4.477 15.413 2.420 1.00 80.06 205 ASN A N 1
ATOM 1573 C CA . ASN A 1 205 ? -4.988 15.539 3.779 1.00 80.06 205 ASN A CA 1
ATOM 1574 C C . ASN A 1 205 ? -6.321 14.786 3.920 1.00 80.06 205 ASN A C 1
ATOM 1576 O O . ASN A 1 205 ? -6.750 14.099 2.985 1.00 80.06 205 ASN A O 1
ATOM 1580 N N . GLN A 1 206 ? -6.976 14.923 5.072 1.00 82.50 206 GLN A N 1
ATOM 1581 C CA . GLN A 1 206 ? -8.253 14.273 5.375 1.00 82.50 206 GLN A CA 1
ATOM 1582 C C . GLN A 1 206 ? -9.439 14.716 4.493 1.00 82.50 206 GLN A C 1
ATOM 1584 O O . GLN A 1 206 ? -10.501 14.108 4.572 1.00 82.50 206 GLN A O 1
ATOM 1589 N N . GLU A 1 207 ? -9.289 15.760 3.668 1.00 78.62 207 GLU A N 1
ATOM 1590 C CA . GLU A 1 207 ? -10.355 16.291 2.800 1.00 78.62 207 GLU A CA 1
ATOM 1591 C C . GLU A 1 207 ? -10.009 16.266 1.300 1.00 78.62 207 GLU A C 1
ATOM 1593 O O . GLU A 1 207 ? -10.896 16.121 0.458 1.00 78.62 207 GLU A O 1
ATOM 1598 N N . LYS A 1 208 ? -8.739 16.480 0.929 1.00 80.56 208 LYS A N 1
ATOM 1599 C CA . LYS A 1 208 ? -8.286 16.665 -0.459 1.00 80.56 208 LYS A CA 1
ATOM 1600 C C . LYS A 1 208 ? -6.904 16.064 -0.691 1.00 80.56 208 LYS A C 1
ATOM 1602 O O . LYS A 1 208 ? -5.989 16.240 0.111 1.00 80.56 208 LYS A O 1
ATOM 1607 N N . GLY A 1 209 ? -6.721 15.462 -1.863 1.00 75.50 209 GLY A N 1
ATOM 1608 C CA . GLY A 1 209 ? -5.450 14.870 -2.268 1.00 75.50 209 GLY A CA 1
ATOM 1609 C C . GLY A 1 209 ? -5.469 14.330 -3.691 1.00 75.50 209 GLY A C 1
ATOM 1610 O O . GLY A 1 209 ? -6.379 14.615 -4.474 1.00 75.50 209 GLY A O 1
ATOM 1611 N N . ARG A 1 210 ? -4.433 13.569 -4.043 1.00 74.19 210 ARG A N 1
ATOM 1612 C CA . ARG A 1 210 ? -4.273 12.925 -5.352 1.00 74.19 210 ARG A CA 1
ATOM 1613 C C . ARG A 1 210 ? -3.924 11.457 -5.179 1.00 74.19 210 ARG A C 1
ATOM 1615 O O . ARG A 1 210 ? -3.090 11.112 -4.350 1.00 74.19 210 ARG A O 1
ATOM 1622 N N . VAL A 1 211 ? -4.533 10.613 -6.007 1.00 77.81 211 VAL A N 1
ATOM 1623 C CA . VAL A 1 211 ? -4.169 9.200 -6.128 1.00 77.81 211 VAL A CA 1
ATOM 1624 C C . VAL A 1 211 ? -3.163 9.058 -7.263 1.00 77.81 211 VAL A C 1
ATOM 1626 O O . VAL A 1 211 ? -3.432 9.445 -8.400 1.00 77.81 211 VAL A O 1
ATOM 1629 N N . HIS A 1 212 ? -1.998 8.511 -6.946 1.00 71.19 212 HIS A N 1
ATOM 1630 C CA . HIS A 1 212 ? -0.946 8.195 -7.896 1.00 71.19 212 HIS A CA 1
ATOM 1631 C C . HIS A 1 212 ? -0.989 6.698 -8.188 1.00 71.19 212 HIS A C 1
ATOM 1633 O O . HIS A 1 212 ? -0.854 5.884 -7.275 1.00 71.19 212 HIS A O 1
ATOM 1639 N N . ALA A 1 213 ? -1.197 6.328 -9.451 1.00 69.88 213 ALA A N 1
ATOM 1640 C CA . ALA A 1 213 ? -1.214 4.927 -9.850 1.00 69.88 213 ALA A CA 1
ATOM 1641 C C . ALA A 1 213 ? 0.139 4.270 -9.538 1.00 69.88 213 ALA A C 1
ATOM 1643 O O . ALA A 1 213 ? 1.191 4.786 -9.925 1.00 69.88 213 ALA A O 1
ATOM 1644 N N . VAL A 1 214 ? 0.106 3.126 -8.857 1.00 60.31 214 VAL A N 1
ATOM 1645 C CA . VAL A 1 214 ? 1.255 2.224 -8.788 1.00 60.31 214 VAL A CA 1
ATOM 1646 C C . VAL A 1 214 ? 1.166 1.363 -10.039 1.00 60.31 214 VAL A C 1
ATOM 1648 O O . VAL A 1 214 ? 0.102 0.817 -10.315 1.00 60.31 214 VAL A O 1
ATOM 1651 N N . ALA A 1 215 ? 2.229 1.297 -10.843 1.00 44.56 215 ALA A N 1
ATOM 1652 C CA . ALA A 1 215 ? 2.212 0.494 -12.063 1.00 44.56 215 ALA A CA 1
ATOM 1653 C C . ALA A 1 215 ? 1.726 -0.932 -11.738 1.00 44.56 215 ALA A C 1
ATOM 1655 O O . ALA A 1 215 ? 2.282 -1.591 -10.856 1.00 44.56 215 ALA A O 1
ATOM 1656 N N . ALA A 1 216 ? 0.651 -1.365 -12.401 1.00 38.81 216 ALA A N 1
ATOM 1657 C CA . ALA A 1 216 ? 0.041 -2.662 -12.150 1.00 38.81 216 ALA A CA 1
ATOM 1658 C C . ALA A 1 216 ? 1.056 -3.781 -12.432 1.00 38.81 216 ALA A C 1
ATOM 1660 O O . ALA A 1 216 ? 1.760 -3.742 -13.444 1.00 38.81 216 ALA A O 1
ATOM 1661 N N . LYS A 1 217 ? 1.120 -4.784 -11.546 1.00 40.62 217 LYS A N 1
ATOM 1662 C CA . LYS A 1 217 ? 1.749 -6.072 -11.864 1.00 40.62 217 LYS A CA 1
ATOM 1663 C C . LYS A 1 217 ? 0.880 -6.733 -12.940 1.00 40.62 217 LYS A C 1
ATOM 1665 O O . LYS A 1 217 ? -0.169 -7.280 -12.611 1.00 40.62 217 LYS A O 1
ATOM 1670 N N . GLY A 1 218 ? 1.271 -6.562 -14.202 1.00 30.31 218 GLY A N 1
ATOM 1671 C CA . GLY A 1 218 ? 0.790 -7.364 -15.328 1.00 30.31 218 GLY A CA 1
ATOM 1672 C C . GLY A 1 218 ? 1.425 -8.744 -15.334 1.00 30.31 218 GLY A C 1
ATOM 1673 O O . GLY A 1 218 ? 2.556 -8.867 -14.801 1.00 30.31 218 GLY A O 1
#

Foldseek 3Di:
DDPCVVFDWDQDPQGDTDTPPAQKDFDWDFDDWDDDDVDIDTDTDGPDMDGPNDWHWDDDPHDIDTQVRVVVVVLQPQPDWEKEFEQEDDPQWGWWADPVPQFIFTQIDTDDSPDDCVRSQVCQCVQFVKGKAFDHWAEWAAAPVRRYIYTYTYIYIDDDGTPGTDIDRLLGDPLVRHPQQLRSVSSVVVSVCVVVQWGFYWYYYSPDTDTHTDPHPD

Secondary structure (DSSP, 8-state):
--GGGGS-EEE-TTS-EEETT-SEEEEEEEEEEEEETTEEEEEEEEEEEEE--PPPPEEETTEEE-HHHHHHHHHTT-SS-EEEEEEEEETTEEEEEE-SSSSEE--EEEEPTT--THHHHHHHHHHHS--EEEEEEEEEEEETTTTEEEEEEEEEEPSS--SSSEEEEGGG--GGG---HHHHHHHHHHHHHHHHT--EEEEEESS-EEEEEPPP--

Sequence (218 aa):
EDRFAAVAWQKGPFGSPVFADVAAWFDCSMHDHVDAGDHVILIGRVEGFENSGRTGLGYARGGYFTPALAEKSLLANADGSLLLGAVAERDGQILMVEDGKGGWTLPFVEKAETEGLEALEDHVDQHFGLILWPSLLYSVYEDTKTGRQHVIYRATLTAGVPKAGRFFPIQSLPLDEINDSAVRDLVKRYAAESTLGNFGVYFGNQEKGRVHAVAAKG